Protein AF-A0A0P4W7V6-F1 (afdb_monomer_lite)

Organism: Scylla olivacea (NCBI:txid85551)

pLDDT: mean 71.28, std 16.34, range [30.09, 95.12]

Secondary structure (DSSP, 8-state):
-PEEEEEEEEEEEEE--SSSS---EEEEEEEEEEEETTTTEEEEEE-SSTT-SSPEEEEE--EEEEEEE---SSSPPPEEEEEEEESSSEEPPBSSGGG---PPPP---------------TT-TT-EE-HHHHSEEEEEEEEEEEETTEEEEEEEEEEEEEEEEHHHHHHS-B-STTSSPB-TT-PPPP---TT---TTTSHHHHHHHHHHHHSHHHHHHHHHHHHHHHHHHHHHHS--THHHHHHHT--

Sequence (251 aa):
MRKTTAVVIIYTFPSLRCMDGEANFNWRFVFPLEMLEAEQVMLVEYKEHPWSLNSTQQRRPPQLTLQLWDNDLILRDDYLSEMTIDLCHLPKPAKSLRGVSPAQVPQMMGNGTSNSVAITFLDDHSASVNLFEAKRVYGYFPFTRVEEGVVEIAGKIEMELEVVTEEDSKARPAGLGRDEPNMNPKLPEPNRPATSFLWLSSPWKSFRHIIWKNYKWYCITLVILVILFLFLFLFLYSFPGATVEYILGTY

Radius of gyration: 30.12 Å; chains: 1; bounding box: 76×49×97 Å

Structure (mmCIF, N/CA/C/O backbone):
data_AF-A0A0P4W7V6-F1
#
_entry.id   AF-A0A0P4W7V6-F1
#
loop_
_atom_site.group_PDB
_atom_site.id
_atom_site.type_symbol
_atom_site.label_atom_id
_atom_site.label_alt_id
_atom_site.label_comp_id
_atom_site.label_asym_id
_atom_site.label_entity_id
_atom_site.label_seq_id
_atom_site.pdbx_PDB_ins_code
_atom_site.Cartn_x
_atom_site.Cartn_y
_atom_site.Cartn_z
_atom_site.occupancy
_atom_site.B_iso_or_equiv
_atom_site.auth_seq_id
_atom_site.auth_comp_id
_atom_site.auth_asym_id
_atom_site.auth_atom_id
_atom_site.pdbx_PDB_model_num
ATOM 1 N N . MET A 1 1 ? -17.753 -3.294 25.394 1.00 49.53 1 MET A N 1
ATOM 2 C CA . MET A 1 1 ? -17.911 -4.348 24.368 1.00 49.53 1 MET A CA 1
ATOM 3 C C . MET A 1 1 ? -16.777 -4.181 23.374 1.00 49.53 1 MET A C 1
ATOM 5 O O . MET A 1 1 ? -16.572 -3.056 22.939 1.00 49.53 1 MET A O 1
ATOM 9 N N . ARG A 1 2 ? -16.005 -5.234 23.085 1.00 58.47 2 ARG A N 1
ATOM 10 C CA . ARG A 1 2 ? -15.024 -5.207 21.989 1.00 58.47 2 ARG A CA 1
ATOM 11 C C . ARG A 1 2 ? -15.815 -5.310 20.688 1.00 58.47 2 ARG A C 1
ATOM 13 O O . ARG A 1 2 ? -16.645 -6.209 20.579 1.00 58.47 2 ARG A O 1
ATOM 20 N N . LYS A 1 3 ? -15.634 -4.369 19.767 1.00 64.75 3 LYS A N 1
ATOM 21 C CA . LYS A 1 3 ? -16.186 -4.477 18.417 1.00 64.75 3 LYS A CA 1
ATOM 22 C C . LYS A 1 3 ? -15.044 -4.865 17.494 1.00 64.75 3 LYS A C 1
ATOM 24 O O . LYS A 1 3 ? -14.038 -4.162 17.431 1.00 64.75 3 LYS A O 1
ATOM 29 N N . THR A 1 4 ? -15.208 -5.991 16.819 1.00 66.94 4 THR A N 1
ATOM 30 C CA . THR A 1 4 ? -14.335 -6.382 15.720 1.00 66.94 4 THR A CA 1
ATOM 31 C C . THR A 1 4 ? -14.756 -5.575 14.503 1.00 66.94 4 THR A C 1
ATOM 33 O O . THR A 1 4 ? -15.892 -5.677 14.033 1.00 66.94 4 THR A O 1
ATOM 36 N N . THR A 1 5 ? -13.846 -4.748 14.012 1.00 75.31 5 THR A N 1
ATOM 37 C CA . THR A 1 5 ? -14.069 -3.873 12.866 1.00 75.31 5 THR A CA 1
ATOM 38 C C . THR A 1 5 ? -13.101 -4.304 11.776 1.00 75.31 5 THR A C 1
ATOM 40 O O . THR A 1 5 ? -11.945 -4.590 12.057 1.00 75.31 5 THR A O 1
ATOM 43 N N . ALA A 1 6 ? -13.531 -4.397 10.526 1.00 77.69 6 ALA A N 1
ATOM 44 C CA . ALA A 1 6 ? -12.604 -4.648 9.431 1.00 77.69 6 ALA A CA 1
ATOM 45 C C . ALA A 1 6 ? -12.344 -3.349 8.667 1.00 77.69 6 ALA A C 1
ATOM 47 O O . ALA A 1 6 ? -13.246 -2.534 8.478 1.00 77.69 6 ALA A O 1
ATOM 48 N N . VAL A 1 7 ? -11.108 -3.161 8.219 1.00 77.00 7 VAL A N 1
ATOM 49 C CA . VAL A 1 7 ? -10.750 -2.075 7.307 1.00 77.00 7 VAL A CA 1
ATOM 50 C C . VAL A 1 7 ? -10.595 -2.675 5.920 1.00 77.00 7 VAL A C 1
ATOM 52 O O . VAL A 1 7 ? -9.743 -3.533 5.685 1.00 77.00 7 VAL A O 1
ATOM 55 N N . VAL A 1 8 ? -11.459 -2.251 5.008 1.00 72.88 8 VAL A N 1
ATOM 56 C CA . VAL A 1 8 ? -11.394 -2.585 3.591 1.00 72.88 8 VAL A CA 1
ATOM 57 C C . VAL A 1 8 ? -10.548 -1.523 2.911 1.00 72.88 8 VAL A C 1
ATOM 59 O O . VAL A 1 8 ? -10.830 -0.332 3.013 1.00 72.88 8 VAL A O 1
ATOM 62 N N . ILE A 1 9 ? -9.518 -1.963 2.203 1.00 75.56 9 ILE A N 1
ATOM 63 C CA . ILE A 1 9 ? -8.656 -1.091 1.416 1.00 75.56 9 ILE A CA 1
ATOM 64 C C . ILE A 1 9 ? -8.819 -1.501 -0.033 1.00 75.56 9 ILE A C 1
ATOM 66 O O . ILE A 1 9 ? -8.434 -2.607 -0.413 1.00 75.56 9 ILE A O 1
ATOM 70 N N . ILE A 1 10 ? -9.400 -0.620 -0.836 1.00 70.31 10 ILE A N 1
ATOM 71 C CA . ILE A 1 10 ? -9.427 -0.760 -2.288 1.00 70.31 10 ILE A CA 1
ATOM 72 C C . ILE A 1 10 ? -8.431 0.243 -2.824 1.00 70.31 10 ILE A C 1
ATOM 74 O O . ILE A 1 10 ? -8.531 1.424 -2.520 1.00 70.31 10 ILE A O 1
ATOM 78 N N . TYR A 1 11 ? -7.475 -0.193 -3.627 1.00 72.19 11 TYR A N 1
ATOM 79 C CA . TYR A 1 11 ? -6.593 0.752 -4.286 1.00 72.19 11 TYR A CA 1
ATOM 80 C C . TYR A 1 11 ? -6.403 0.423 -5.748 1.00 72.19 11 TYR A C 1
ATOM 82 O O . TYR A 1 11 ? -6.364 -0.738 -6.163 1.00 72.19 11 TYR A O 1
ATOM 90 N N . THR A 1 12 ? -6.303 1.508 -6.502 1.00 63.44 12 THR A N 1
ATOM 91 C CA . THR A 1 12 ? -5.924 1.534 -7.896 1.00 63.44 12 THR A CA 1
ATOM 92 C C . THR A 1 12 ? -4.561 2.206 -7.971 1.00 63.44 12 THR A C 1
ATOM 94 O O . THR A 1 12 ? -4.363 3.298 -7.446 1.00 63.44 12 THR A O 1
ATOM 97 N N . PHE A 1 13 ? -3.581 1.565 -8.590 1.00 63.62 13 PHE A N 1
ATOM 98 C CA . PHE A 1 13 ? -2.375 2.284 -8.997 1.00 63.62 13 PHE A CA 1
ATOM 99 C C . PHE A 1 13 ? -2.675 2.933 -10.351 1.00 63.62 13 PHE A C 1
ATOM 101 O O . PHE A 1 13 ? -3.169 2.219 -11.213 1.00 63.62 13 PHE A O 1
ATOM 108 N N . PRO A 1 14 ? -2.470 4.249 -10.541 1.00 50.28 14 PRO A N 1
ATOM 109 C CA . PRO A 1 14 ? -2.472 4.841 -11.881 1.00 50.28 14 PRO A CA 1
ATOM 110 C C . PRO A 1 14 ? -1.076 5.295 -12.333 1.00 50.28 14 PRO A C 1
ATOM 112 O O . PRO A 1 14 ? -0.883 5.634 -13.494 1.00 50.28 14 PRO A O 1
ATOM 115 N N . SER A 1 15 ? -0.076 5.323 -11.446 1.00 49.44 15 SER A N 1
ATOM 116 C CA . SER A 1 15 ? 1.220 5.945 -11.738 1.00 49.44 15 SER A CA 1
ATOM 117 C C . SER A 1 15 ? 2.363 5.223 -11.027 1.00 49.44 15 SER A C 1
ATOM 119 O O . SER A 1 15 ? 2.839 5.652 -9.976 1.00 49.44 15 SER A O 1
ATOM 121 N N . LEU A 1 16 ? 2.813 4.111 -11.615 1.00 45.62 16 LEU A N 1
ATOM 122 C CA . LEU A 1 16 ? 4.155 3.597 -11.368 1.00 45.62 16 LEU A CA 1
ATOM 123 C C . LEU A 1 16 ? 4.865 3.367 -12.701 1.00 45.62 16 LEU A C 1
ATOM 125 O O . LEU A 1 16 ? 4.258 2.969 -13.695 1.00 45.62 16 LEU A O 1
ATOM 129 N N . ARG A 1 17 ? 6.156 3.683 -12.731 1.00 44.12 17 ARG A N 1
ATOM 130 C CA . ARG A 1 17 ? 6.961 3.908 -13.932 1.00 44.12 17 ARG A CA 1
ATOM 131 C C . ARG A 1 17 ? 7.303 2.609 -14.680 1.00 44.12 17 ARG A C 1
ATOM 133 O O . ARG A 1 17 ? 8.454 2.211 -14.740 1.00 44.12 17 ARG A O 1
ATOM 140 N N . CYS A 1 18 ? 6.326 1.985 -15.332 1.00 44.03 18 CYS A N 1
ATOM 141 C CA . CYS A 1 18 ? 6.546 0.918 -16.315 1.00 44.03 18 CYS A CA 1
ATOM 142 C C . CYS A 1 18 ? 6.702 1.526 -17.714 1.00 44.03 18 CYS A C 1
ATOM 144 O O . CYS A 1 18 ? 5.705 1.649 -18.406 1.00 44.03 18 CYS A O 1
ATOM 146 N N . MET A 1 19 ? 7.918 1.934 -18.106 1.00 39.47 19 MET A N 1
ATOM 147 C CA . MET A 1 19 ? 8.340 2.507 -19.413 1.00 39.47 19 MET A CA 1
ATOM 148 C C . MET A 1 19 ? 7.542 3.699 -20.012 1.00 39.47 19 MET A C 1
ATOM 150 O O . MET A 1 19 ? 8.175 4.610 -20.536 1.00 39.47 19 MET A O 1
ATOM 154 N N . ASP A 1 20 ? 6.215 3.737 -19.893 1.00 39.25 20 ASP A N 1
ATOM 155 C CA . ASP A 1 20 ? 5.270 4.784 -20.301 1.00 39.25 20 ASP A CA 1
ATOM 156 C C . ASP A 1 20 ? 4.645 5.534 -19.097 1.00 39.25 20 ASP A C 1
ATOM 158 O O . ASP A 1 20 ? 3.866 6.462 -19.282 1.00 39.25 20 ASP A O 1
ATOM 162 N N . GLY A 1 21 ? 5.011 5.187 -17.853 1.00 50.31 21 GLY A N 1
ATOM 163 C CA . GLY A 1 21 ? 4.671 5.977 -16.654 1.00 50.31 21 GLY A CA 1
ATOM 164 C C . GLY A 1 21 ? 3.334 5.656 -15.972 1.00 50.31 21 GLY A C 1
ATOM 165 O O . GLY A 1 21 ? 3.048 6.234 -14.922 1.00 50.31 21 GLY A O 1
ATOM 166 N N . GLU A 1 22 ? 2.551 4.724 -16.517 1.00 54.12 22 GLU A N 1
ATOM 167 C CA . GLU A 1 22 ? 1.240 4.337 -15.990 1.00 54.12 22 GLU A CA 1
ATOM 168 C C . GLU A 1 22 ? 1.184 2.825 -15.753 1.00 54.12 22 GLU A C 1
ATOM 170 O O . GLU A 1 22 ? 1.399 2.014 -16.656 1.00 54.12 22 GLU A O 1
ATOM 175 N N . ALA A 1 23 ? 0.886 2.442 -14.516 1.00 56.88 23 ALA A N 1
ATOM 176 C CA . ALA A 1 23 ? 0.673 1.060 -14.124 1.00 56.88 23 ALA A CA 1
ATOM 177 C C . ALA A 1 23 ? -0.717 0.994 -13.513 1.00 56.88 23 ALA A C 1
ATOM 179 O O . ALA A 1 23 ? -0.928 1.641 -12.498 1.00 56.88 23 ALA A O 1
ATOM 180 N N . ASN A 1 24 ? -1.632 0.254 -14.142 1.00 66.62 24 ASN A N 1
ATOM 181 C CA . ASN A 1 24 ? -3.013 0.109 -13.693 1.00 66.62 24 ASN A CA 1
ATOM 182 C C . ASN A 1 24 ? -3.166 -1.223 -12.971 1.00 66.62 24 ASN A C 1
ATOM 184 O O . ASN A 1 24 ? -3.075 -2.258 -13.621 1.00 66.62 24 ASN A O 1
ATOM 188 N N . PHE A 1 25 ? -3.406 -1.221 -11.662 1.00 69.19 25 PHE A N 1
ATOM 189 C CA . PHE A 1 25 ? -3.716 -2.429 -10.888 1.00 69.19 25 PHE A CA 1
ATOM 190 C C . PHE A 1 25 ? -4.843 -2.140 -9.917 1.00 69.19 25 PHE A C 1
ATOM 192 O O . PHE A 1 25 ? -4.773 -1.129 -9.236 1.00 69.19 25 PHE A O 1
ATOM 199 N N . ASN A 1 26 ? -5.827 -3.036 -9.837 1.00 75.00 26 ASN A N 1
ATOM 200 C CA . ASN A 1 26 ? -6.935 -2.943 -8.892 1.00 75.00 26 ASN A CA 1
ATOM 201 C C . ASN A 1 26 ? -6.809 -4.078 -7.882 1.00 75.00 26 ASN A C 1
ATOM 203 O O . ASN A 1 26 ? -6.870 -5.248 -8.275 1.00 75.00 26 ASN A O 1
ATOM 207 N N . TRP A 1 27 ? -6.686 -3.743 -6.602 1.00 78.81 27 TRP A N 1
ATOM 208 C CA . TRP A 1 27 ? -6.719 -4.723 -5.521 1.00 78.81 27 TRP A CA 1
ATOM 209 C C . TRP A 1 27 ? -7.663 -4.299 -4.406 1.00 78.81 27 TRP A C 1
ATOM 211 O O . TRP A 1 27 ? -7.923 -3.113 -4.195 1.00 78.81 27 TRP A O 1
ATOM 221 N N . ARG A 1 28 ? -8.177 -5.301 -3.692 1.00 83.44 28 ARG A N 1
ATOM 222 C CA . ARG A 1 28 ? -9.023 -5.132 -2.517 1.00 83.44 28 ARG A CA 1
ATOM 223 C C . ARG A 1 28 ? -8.511 -6.031 -1.409 1.00 83.44 28 ARG A C 1
ATOM 225 O O . ARG A 1 28 ? -8.403 -7.236 -1.597 1.00 83.44 28 ARG A O 1
ATOM 232 N N . PHE A 1 29 ? -8.250 -5.439 -0.257 1.00 84.75 29 PHE A N 1
ATOM 233 C CA . PHE A 1 29 ? -7.809 -6.137 0.940 1.00 84.75 29 PHE A CA 1
ATOM 234 C C . PHE A 1 29 ? -8.791 -5.883 2.072 1.00 84.75 29 PHE A C 1
ATOM 236 O O . PHE A 1 29 ? -9.420 -4.826 2.136 1.00 84.75 29 PHE A O 1
ATOM 243 N N . VAL A 1 30 ? -8.925 -6.863 2.959 1.00 86.12 30 VAL A N 1
ATOM 244 C CA . VAL A 1 30 ? -9.749 -6.768 4.163 1.00 86.12 30 VAL A CA 1
ATOM 245 C C . VAL A 1 30 ? -8.863 -7.117 5.345 1.00 86.12 30 VAL A C 1
ATOM 247 O O . VAL A 1 30 ? -8.386 -8.245 5.449 1.00 86.12 30 VAL A O 1
ATOM 250 N N . PHE A 1 31 ? -8.646 -6.147 6.226 1.00 87.38 31 PHE A N 1
ATOM 251 C CA . PHE A 1 31 ? -7.831 -6.317 7.420 1.00 87.38 31 PHE A CA 1
ATOM 252 C C . PHE A 1 31 ? -8.738 -6.394 8.650 1.00 87.38 31 PHE A C 1
ATOM 254 O O . PHE A 1 31 ? -9.467 -5.433 8.910 1.00 87.38 31 PHE A O 1
ATOM 261 N N . PRO A 1 32 ? -8.733 -7.507 9.403 1.00 87.31 32 PRO A N 1
ATOM 262 C CA . PRO A 1 32 ? -9.435 -7.573 10.678 1.00 87.31 32 PRO A CA 1
ATOM 263 C C . PRO A 1 32 ? -8.713 -6.697 11.709 1.00 87.31 32 PRO A C 1
ATOM 265 O O . PRO A 1 32 ? -7.498 -6.800 11.871 1.00 87.31 32 PRO A O 1
ATOM 268 N N . LEU A 1 33 ? -9.457 -5.834 12.400 1.00 86.69 33 LEU A N 1
ATOM 269 C CA . LEU A 1 33 ? -8.929 -4.862 13.352 1.00 86.69 33 LEU A CA 1
ATOM 270 C C . LEU A 1 33 ? -9.791 -4.844 14.626 1.00 86.69 33 LEU A C 1
ATOM 272 O O . LEU A 1 33 ? -10.968 -4.480 14.617 1.00 86.69 33 LEU A O 1
ATOM 276 N N . GLU A 1 34 ? -9.206 -5.216 15.760 1.00 88.00 34 GLU A N 1
ATOM 277 C CA . GLU A 1 34 ? -9.882 -5.085 17.051 1.00 88.00 34 GLU A CA 1
ATOM 278 C C . GLU A 1 34 ? -9.589 -3.714 17.650 1.00 88.00 34 GLU A C 1
ATOM 280 O O . GLU A 1 34 ? -8.460 -3.437 18.054 1.00 88.00 34 GLU A O 1
ATOM 285 N N . MET A 1 35 ? -10.602 -2.848 17.727 1.00 83.19 35 MET A N 1
ATOM 286 C CA . MET A 1 35 ? -10.432 -1.487 18.234 1.00 83.19 35 MET A CA 1
ATOM 287 C C . MET A 1 35 ? -11.219 -1.243 19.518 1.00 83.19 35 MET A C 1
ATOM 289 O O . MET A 1 35 ? -12.388 -1.611 19.654 1.00 83.19 35 MET A O 1
ATOM 293 N N . LEU A 1 36 ? -10.587 -0.538 20.452 1.00 86.25 36 LEU A N 1
ATOM 294 C CA . LEU A 1 36 ? -11.253 0.082 21.587 1.00 86.25 36 LEU A CA 1
ATOM 295 C C . LEU A 1 36 ? -11.668 1.506 21.201 1.00 86.25 36 LEU A C 1
ATOM 297 O O . LEU A 1 36 ? -10.867 2.429 21.299 1.00 86.25 36 LEU A O 1
ATOM 301 N N . GLU A 1 37 ? -12.927 1.689 20.785 1.00 79.69 37 GLU A N 1
ATOM 302 C CA . GLU A 1 37 ? -13.465 2.986 20.324 1.00 79.69 37 GLU A CA 1
ATOM 303 C C . GLU A 1 37 ? -13.225 4.134 21.321 1.00 79.69 37 GLU A C 1
ATOM 305 O O . GLU A 1 37 ? -12.881 5.237 20.909 1.00 79.69 37 GLU A O 1
ATOM 310 N N . ALA A 1 38 ? -13.346 3.870 22.627 1.00 82.25 38 ALA A N 1
ATOM 311 C CA . ALA A 1 38 ? -13.170 4.885 23.669 1.00 82.25 38 ALA A CA 1
ATOM 312 C C . ALA A 1 38 ? -11.714 5.348 23.850 1.00 82.25 38 ALA A C 1
ATOM 314 O O . ALA A 1 38 ? -11.486 6.481 24.259 1.00 82.25 38 ALA A O 1
ATOM 315 N N . GLU A 1 39 ? -10.740 4.475 23.574 1.00 83.12 39 GLU A N 1
ATOM 316 C CA . GLU A 1 39 ? -9.311 4.790 23.706 1.00 83.12 39 GLU A CA 1
ATOM 317 C C . GLU A 1 39 ? -8.657 5.116 22.353 1.00 83.12 39 GLU A C 1
ATOM 319 O O . GLU A 1 39 ? -7.527 5.586 22.339 1.00 83.12 39 GLU A O 1
ATOM 324 N N . GLN A 1 40 ? -9.343 4.865 21.229 1.00 83.38 40 GLN A N 1
ATOM 325 C CA . GLN A 1 40 ? -8.806 4.982 19.863 1.00 83.38 40 GLN A CA 1
ATOM 326 C C . GLN A 1 40 ? -7.533 4.146 19.633 1.00 83.38 40 GLN A C 1
ATOM 328 O O . GLN A 1 40 ? -6.616 4.532 18.911 1.00 83.38 40 GLN A O 1
ATOM 333 N N . VAL A 1 41 ? -7.491 2.965 20.252 1.00 86.56 41 VAL A N 1
ATOM 334 C CA . VAL A 1 41 ? -6.342 2.052 20.246 1.00 86.56 41 VAL A CA 1
ATOM 335 C C . VAL A 1 41 ? -6.751 0.704 19.663 1.00 86.56 41 VAL A C 1
ATOM 337 O O . VAL A 1 41 ? -7.819 0.172 19.980 1.00 86.56 41 VAL A O 1
ATOM 340 N N . MET A 1 42 ? -5.874 0.134 18.836 1.00 88.38 42 MET A N 1
ATOM 341 C CA . MET A 1 42 ? -5.984 -1.234 18.343 1.00 88.38 42 MET A CA 1
ATOM 342 C C . MET A 1 42 ? -5.386 -2.214 19.357 1.00 88.38 42 MET A C 1
ATOM 344 O O . MET A 1 42 ? -4.299 -1.999 19.902 1.00 88.38 42 MET A O 1
ATOM 348 N N . LEU A 1 43 ? -6.091 -3.317 19.582 1.00 88.00 43 LEU A N 1
ATOM 349 C CA . LEU A 1 43 ? -5.586 -4.477 20.296 1.00 88.00 43 LEU A CA 1
ATOM 350 C C . LEU A 1 43 ? -5.020 -5.468 19.286 1.00 88.00 43 LEU A C 1
ATOM 352 O O . LEU A 1 43 ? -5.712 -5.920 18.379 1.00 88.00 43 LEU A O 1
ATOM 356 N N . VAL A 1 44 ? -3.750 -5.803 19.462 1.00 86.06 44 VAL A N 1
ATOM 357 C CA . VAL A 1 44 ? -3.091 -6.863 18.708 1.00 86.06 44 VAL A CA 1
ATOM 358 C C . VAL A 1 44 ? -2.863 -8.017 19.663 1.00 86.06 44 VAL A C 1
ATOM 360 O O . VAL A 1 44 ? -2.115 -7.891 20.637 1.00 86.06 44 VAL A O 1
ATOM 363 N N . GLU A 1 45 ? -3.523 -9.136 19.397 1.00 84.12 45 GLU A N 1
ATOM 364 C CA . GLU A 1 45 ? -3.245 -10.380 20.097 1.00 84.12 45 GLU A CA 1
ATOM 365 C C . GLU A 1 45 ? -2.115 -11.119 19.387 1.00 84.12 45 GLU A C 1
ATOM 367 O O . GLU A 1 45 ? -2.178 -11.374 18.184 1.00 84.12 45 GLU A O 1
ATOM 372 N N . TYR A 1 46 ? -1.075 -11.485 20.129 1.00 84.12 46 TYR A N 1
ATOM 373 C CA . TYR A 1 46 ? -0.010 -12.332 19.611 1.00 84.12 46 TYR A CA 1
ATOM 374 C C . TYR A 1 46 ? 0.402 -13.375 20.644 1.00 84.12 46 TYR A C 1
ATOM 376 O O . TYR A 1 46 ? 0.206 -13.227 21.852 1.00 84.12 46 TYR A O 1
ATOM 384 N N . LYS A 1 47 ? 0.978 -14.466 20.148 1.00 86.56 47 LYS A N 1
ATOM 385 C CA . LYS A 1 47 ? 1.617 -15.492 20.968 1.00 86.56 47 LYS A CA 1
ATOM 386 C C . LYS A 1 47 ? 3.122 -15.293 20.889 1.00 86.56 47 LYS A C 1
ATOM 388 O O . LYS A 1 47 ? 3.657 -15.212 19.788 1.00 86.56 47 LYS A O 1
ATOM 393 N N . GLU A 1 48 ? 3.800 -15.216 22.031 1.00 81.69 48 GLU A N 1
ATOM 394 C CA . GLU A 1 48 ? 5.265 -15.060 22.066 1.00 81.69 48 GLU A CA 1
ATOM 395 C C . GLU A 1 48 ? 5.975 -16.240 21.400 1.00 81.69 48 GLU A C 1
ATOM 397 O O . GLU A 1 48 ? 6.965 -16.077 20.689 1.00 81.69 48 GLU A O 1
ATOM 402 N N . HIS A 1 49 ? 5.418 -17.433 21.584 1.00 85.75 49 HIS A N 1
ATOM 403 C CA . HIS A 1 49 ? 5.887 -18.648 20.947 1.00 85.75 49 HIS A CA 1
ATOM 404 C C . HIS A 1 49 ? 4.701 -19.418 20.369 1.00 85.75 49 HIS A C 1
ATOM 406 O O . HIS A 1 49 ? 3.622 -19.401 20.963 1.00 85.75 49 HIS A O 1
ATOM 412 N N . PRO A 1 50 ? 4.884 -20.170 19.269 1.00 80.44 50 PRO A N 1
ATOM 413 C CA . PRO A 1 50 ? 3.815 -20.984 18.686 1.00 80.44 50 PRO A CA 1
ATOM 414 C C . PRO A 1 50 ? 3.143 -21.949 19.681 1.00 80.44 50 PRO A C 1
ATOM 416 O O . PRO A 1 50 ? 1.973 -22.288 19.517 1.00 80.44 50 PRO A O 1
ATOM 419 N N . TRP A 1 51 ? 3.861 -22.354 20.735 1.00 84.38 51 TRP A N 1
ATOM 420 C CA . TRP A 1 51 ? 3.389 -23.265 21.786 1.00 84.38 51 TRP A CA 1
ATOM 421 C C . TRP A 1 51 ? 2.905 -22.573 23.065 1.00 84.38 51 TRP A C 1
ATOM 423 O O . TRP A 1 51 ? 2.584 -23.259 24.036 1.00 84.38 51 TRP A O 1
ATOM 433 N N . SER A 1 52 ? 2.843 -21.238 23.112 1.00 78.19 52 SER A N 1
ATOM 434 C CA . SER A 1 52 ? 2.290 -20.563 24.284 1.00 78.19 52 SER A CA 1
ATOM 435 C C . SER A 1 52 ? 0.777 -20.809 24.360 1.00 78.19 52 SER A C 1
ATOM 437 O O . SER A 1 52 ? 0.020 -20.599 23.403 1.00 78.19 52 SER A O 1
ATOM 439 N N . LEU A 1 53 ? 0.331 -21.294 25.521 1.00 78.06 53 LEU A N 1
ATOM 440 C CA . LEU A 1 53 ? -1.092 -21.477 25.816 1.00 78.06 53 LEU A CA 1
ATOM 441 C C . LEU A 1 53 ? -1.801 -20.126 25.955 1.00 78.06 53 LEU A C 1
ATOM 443 O O . LEU A 1 53 ? -2.938 -19.985 25.513 1.00 78.06 53 LEU A O 1
ATOM 447 N N . ASN A 1 54 ? -1.104 -19.127 26.500 1.00 82.12 54 ASN A N 1
ATOM 448 C CA . ASN A 1 54 ? -1.637 -17.784 26.691 1.00 82.12 54 ASN A CA 1
ATOM 449 C C . ASN A 1 54 ? -1.323 -16.898 25.477 1.00 82.12 54 ASN A C 1
ATOM 451 O O . ASN A 1 54 ? -0.204 -16.934 24.949 1.00 82.12 54 ASN A O 1
ATOM 455 N N . SER A 1 55 ? -2.310 -16.106 25.052 1.00 80.94 55 SER A N 1
ATOM 456 C CA . SER A 1 55 ? -2.127 -14.977 24.141 1.00 80.94 55 SER A CA 1
ATOM 457 C C . SER A 1 55 ? -1.855 -13.708 24.946 1.00 80.94 55 SER A C 1
ATOM 459 O O . SER A 1 55 ? -2.500 -13.441 25.963 1.00 80.94 55 SER A O 1
ATOM 461 N N . THR A 1 56 ? -0.883 -12.926 24.492 1.00 84.38 56 THR A N 1
ATOM 462 C CA . THR A 1 56 ? -0.589 -11.605 25.042 1.00 84.38 56 THR A CA 1
ATOM 463 C C . THR A 1 56 ? -1.321 -10.569 24.200 1.00 84.38 56 THR A C 1
ATOM 465 O O . THR A 1 56 ? -1.353 -10.661 22.973 1.00 84.38 56 THR A O 1
ATOM 468 N N . GLN A 1 57 ? -1.918 -9.576 24.858 1.00 86.06 57 GLN A N 1
ATOM 469 C CA . GLN A 1 57 ? -2.566 -8.454 24.186 1.00 86.06 57 GLN A CA 1
ATOM 470 C C . GLN A 1 57 ? -1.662 -7.228 24.253 1.00 86.06 57 GLN A C 1
ATOM 472 O O . GLN A 1 57 ? -1.261 -6.809 25.341 1.00 86.06 57 GLN A O 1
ATOM 477 N N . GLN A 1 58 ? -1.375 -6.619 23.107 1.00 87.38 58 GLN A N 1
ATOM 478 C CA . GLN A 1 58 ? -0.655 -5.355 23.040 1.00 87.38 58 GLN A CA 1
ATOM 479 C C . GLN A 1 58 ? -1.542 -4.253 22.472 1.00 87.38 58 GLN A C 1
ATOM 481 O O . GLN A 1 58 ? -2.211 -4.419 21.456 1.00 87.38 58 GLN A O 1
ATOM 486 N N . ARG A 1 59 ? -1.506 -3.100 23.140 1.00 89.12 59 ARG A N 1
ATOM 487 C CA . ARG A 1 59 ? -2.135 -1.857 22.696 1.00 89.12 59 ARG A CA 1
ATOM 488 C C . ARG A 1 59 ? -1.215 -1.155 21.699 1.00 89.12 59 ARG A C 1
ATOM 490 O O . ARG A 1 59 ? -0.053 -0.899 22.016 1.00 89.12 59 ARG A O 1
ATOM 497 N N . ARG A 1 60 ? -1.718 -0.859 20.503 1.00 87.25 60 ARG A N 1
ATOM 498 C CA . ARG A 1 60 ? -1.000 -0.148 19.434 1.00 87.25 60 ARG A CA 1
ATOM 499 C C . ARG A 1 60 ? -1.908 0.914 18.806 1.00 87.25 60 ARG A C 1
ATOM 501 O O . ARG A 1 60 ? -3.121 0.716 18.767 1.00 87.25 60 ARG A O 1
ATOM 508 N N . PRO A 1 61 ? -1.356 2.023 18.293 1.00 86.75 61 PRO A N 1
ATOM 509 C CA . PRO A 1 61 ? -2.144 2.934 17.472 1.00 86.75 61 PRO A CA 1
ATOM 510 C C . PRO A 1 61 ? -2.607 2.216 16.188 1.00 86.75 61 PRO A C 1
ATOM 512 O O . PRO A 1 61 ? -1.857 1.390 15.654 1.00 86.75 61 PRO A O 1
ATOM 515 N N . PRO A 1 62 ? -3.823 2.489 15.689 1.00 87.62 62 PRO A N 1
ATOM 516 C CA . PRO A 1 62 ? -4.309 1.917 14.440 1.00 87.62 62 PRO A CA 1
ATOM 517 C C . PRO A 1 62 ? -3.603 2.595 13.257 1.00 87.62 62 PRO A C 1
ATOM 519 O O . PRO A 1 62 ? -4.033 3.637 12.771 1.00 87.62 62 PRO A O 1
ATOM 522 N N . GLN A 1 63 ? -2.494 2.007 12.808 1.00 87.00 63 GLN A N 1
ATOM 523 C CA . GLN A 1 63 ? -1.695 2.509 11.690 1.00 87.00 63 GLN A CA 1
ATOM 524 C C . GLN A 1 63 ? -1.766 1.560 10.494 1.00 87.00 63 GLN A C 1
ATOM 526 O O . GLN A 1 63 ? -1.741 0.340 10.650 1.00 87.00 63 GLN A O 1
ATOM 531 N N . LEU A 1 64 ? -1.833 2.136 9.297 1.00 86.62 64 LEU A N 1
ATOM 532 C CA . LEU A 1 64 ? -1.730 1.436 8.026 1.00 86.62 64 LEU A CA 1
ATOM 533 C C . LEU A 1 64 ? -0.381 1.749 7.388 1.00 86.62 64 LEU A C 1
ATOM 535 O O . LEU A 1 64 ? -0.099 2.903 7.066 1.00 86.62 64 LEU A O 1
ATOM 539 N N . THR A 1 65 ? 0.403 0.709 7.140 1.00 86.75 65 THR A N 1
ATOM 540 C CA . THR A 1 65 ? 1.687 0.811 6.452 1.00 86.75 65 THR A CA 1
ATOM 541 C C . THR A 1 65 ? 1.586 0.165 5.077 1.00 86.75 65 THR A C 1
ATOM 543 O O . THR A 1 65 ? 1.247 -1.011 4.954 1.00 86.75 65 THR A O 1
ATOM 546 N N . LEU A 1 66 ? 1.869 0.943 4.037 1.00 85.12 66 LEU A N 1
ATOM 547 C CA . LEU A 1 66 ? 1.931 0.500 2.652 1.00 85.12 66 LEU A CA 1
ATOM 548 C C . LEU A 1 66 ? 3.375 0.593 2.175 1.00 85.12 66 LEU A C 1
ATOM 550 O O . LEU A 1 66 ? 4.021 1.624 2.344 1.00 85.12 66 LEU A O 1
ATOM 554 N N . GLN A 1 67 ? 3.869 -0.473 1.559 1.00 85.00 67 GLN A N 1
ATOM 555 C CA . GLN A 1 67 ? 5.225 -0.530 1.029 1.00 85.00 67 GLN A CA 1
ATOM 556 C C . GLN A 1 67 ? 5.189 -0.663 -0.483 1.00 85.00 67 GLN A C 1
ATOM 55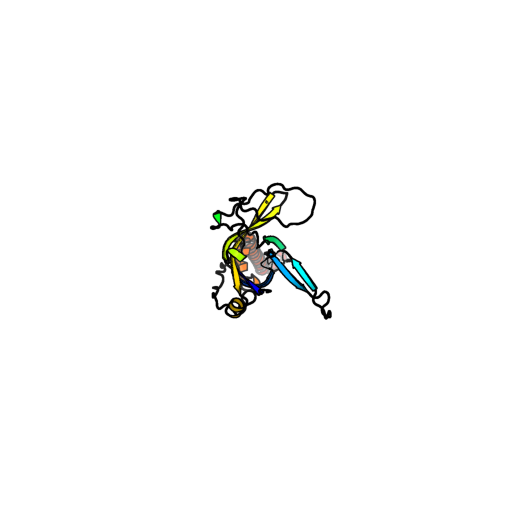8 O O . GLN A 1 67 ? 4.385 -1.411 -1.042 1.00 85.00 67 GLN A O 1
ATOM 563 N N . LEU A 1 68 ? 6.091 0.059 -1.1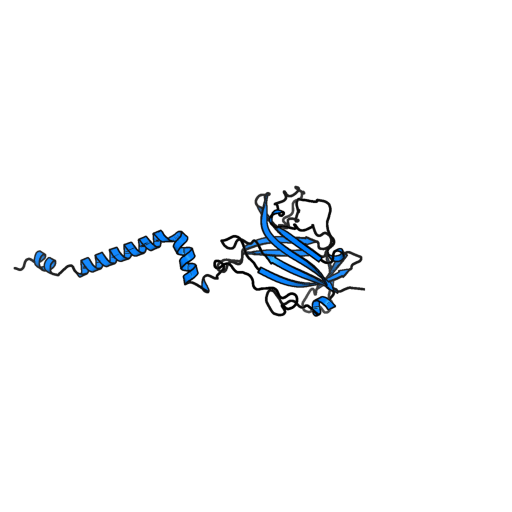29 1.00 80.81 68 LEU A N 1
ATOM 564 C CA . LEU A 1 68 ? 6.276 0.065 -2.561 1.00 80.81 68 LEU A CA 1
ATOM 565 C C . LEU A 1 68 ? 7.618 -0.591 -2.888 1.00 80.81 68 LEU A C 1
ATOM 567 O O . LEU A 1 68 ? 8.676 -0.111 -2.476 1.00 80.81 68 LEU A O 1
ATOM 571 N N . TRP A 1 69 ? 7.541 -1.681 -3.640 1.00 80.00 69 TRP A N 1
ATOM 572 C CA . TRP A 1 69 ? 8.673 -2.496 -4.064 1.00 80.00 69 TRP A CA 1
ATOM 573 C C . TRP A 1 69 ? 8.726 -2.515 -5.588 1.00 80.00 69 TRP A C 1
ATOM 575 O O . TRP A 1 69 ? 7.674 -2.604 -6.231 1.00 80.00 69 TRP A O 1
ATOM 585 N N . ASP A 1 70 ? 9.928 -2.424 -6.150 1.00 72.88 70 ASP A N 1
ATOM 586 C CA . ASP A 1 70 ? 10.146 -2.736 -7.557 1.00 72.88 70 ASP A CA 1
ATOM 587 C C . ASP A 1 70 ? 10.208 -4.255 -7.722 1.00 72.88 70 ASP A C 1
ATOM 589 O O . ASP A 1 70 ? 10.868 -4.945 -6.945 1.00 72.88 70 ASP A O 1
ATOM 593 N N . ASN A 1 71 ? 9.471 -4.777 -8.699 1.00 68.38 71 ASN A N 1
ATOM 594 C CA . ASN A 1 71 ? 9.414 -6.211 -8.966 1.00 68.38 71 ASN A CA 1
ATOM 595 C C . ASN A 1 71 ? 10.297 -6.507 -10.173 1.00 68.38 71 ASN A C 1
ATOM 597 O O . ASN A 1 71 ? 9.828 -6.549 -11.319 1.00 68.38 71 ASN A O 1
ATOM 601 N N . ASP A 1 72 ? 11.582 -6.686 -9.893 1.00 62.31 72 ASP A N 1
ATOM 602 C CA . ASP A 1 72 ? 12.579 -7.020 -10.892 1.00 62.31 72 ASP A CA 1
ATOM 603 C C . ASP A 1 72 ? 12.681 -8.537 -11.047 1.00 62.31 72 ASP A C 1
ATOM 605 O O . ASP A 1 72 ? 13.081 -9.273 -10.156 1.00 62.31 72 ASP A O 1
ATOM 609 N N . LEU A 1 73 ? 12.393 -9.035 -12.247 1.00 53.28 73 LEU A N 1
ATOM 610 C CA . LEU A 1 73 ? 12.408 -10.478 -12.529 1.00 53.28 73 LEU A CA 1
ATOM 611 C C . LEU A 1 73 ? 13.814 -11.110 -12.504 1.00 53.28 73 LEU A C 1
ATOM 613 O O . LEU A 1 73 ? 13.929 -12.332 -12.585 1.00 53.28 73 LEU A O 1
ATOM 617 N N . ILE A 1 74 ? 14.874 -10.295 -12.516 1.00 48.53 74 ILE A N 1
ATOM 618 C CA . ILE A 1 74 ? 16.268 -10.735 -12.725 1.00 48.53 74 ILE A CA 1
ATOM 619 C C . ILE A 1 74 ? 17.181 -10.317 -11.563 1.00 48.53 74 ILE A C 1
ATOM 621 O O . ILE A 1 74 ? 18.136 -11.031 -11.253 1.00 48.53 74 ILE A O 1
ATOM 625 N N . LEU A 1 75 ? 16.912 -9.170 -10.941 1.00 56.84 75 LEU A N 1
ATOM 626 C CA . LEU A 1 75 ? 17.667 -8.651 -9.805 1.00 56.84 75 LEU A CA 1
ATOM 627 C C . LEU A 1 75 ? 16.896 -8.893 -8.504 1.00 56.84 75 LEU A C 1
ATOM 629 O O . LEU A 1 75 ? 15.817 -9.474 -8.502 1.00 56.84 75 LEU A O 1
ATOM 633 N N . ARG A 1 76 ? 17.500 -8.521 -7.375 1.00 59.03 76 ARG A N 1
ATOM 634 C CA . ARG A 1 76 ? 16.813 -8.542 -6.085 1.00 59.03 76 ARG A CA 1
ATOM 635 C C . ARG A 1 76 ? 15.792 -7.406 -6.081 1.00 59.03 76 ARG A C 1
ATOM 637 O O . ARG A 1 76 ? 16.169 -6.305 -6.454 1.00 59.03 76 ARG A O 1
ATOM 644 N N . ASP A 1 77 ? 14.568 -7.683 -5.636 1.00 68.19 77 ASP A N 1
ATOM 645 C CA . ASP A 1 77 ? 13.527 -6.660 -5.490 1.00 68.19 77 ASP A CA 1
ATOM 646 C C . ASP A 1 77 ? 14.064 -5.461 -4.698 1.00 68.19 77 ASP A C 1
ATOM 648 O O . ASP A 1 77 ? 14.485 -5.602 -3.539 1.00 68.19 77 ASP A O 1
ATOM 652 N N . ASP A 1 78 ? 14.054 -4.292 -5.333 1.00 71.88 78 ASP A N 1
ATOM 653 C CA . ASP A 1 78 ? 14.522 -3.053 -4.734 1.00 71.88 78 ASP A CA 1
ATOM 654 C C . ASP A 1 78 ? 13.359 -2.356 -4.019 1.00 71.88 78 ASP A C 1
ATOM 656 O O . ASP A 1 78 ? 12.290 -2.087 -4.572 1.00 71.88 78 ASP A O 1
ATOM 660 N N . TYR A 1 79 ? 13.566 -2.047 -2.742 1.00 79.31 79 TYR A N 1
ATOM 661 C CA . TYR A 1 79 ? 12.621 -1.257 -1.964 1.00 79.31 79 TYR A CA 1
ATOM 662 C C . TYR A 1 79 ? 12.640 0.201 -2.448 1.00 79.31 79 TYR A C 1
ATOM 664 O O . TYR A 1 79 ? 13.680 0.865 -2.396 1.00 79.31 79 TYR A O 1
ATOM 672 N N . LEU A 1 80 ? 11.484 0.713 -2.885 1.00 78.31 80 LEU A N 1
ATOM 673 C CA . LEU A 1 80 ? 11.356 2.079 -3.398 1.00 78.31 80 LEU A CA 1
ATOM 674 C C . LEU A 1 80 ? 10.985 3.061 -2.282 1.00 78.31 80 LEU A C 1
ATOM 676 O O . LEU A 1 80 ? 11.667 4.068 -2.086 1.00 78.31 80 LEU A O 1
ATOM 680 N N . SER A 1 81 ? 9.903 2.780 -1.549 1.00 81.62 81 SER A N 1
ATOM 681 C CA . SER A 1 81 ? 9.419 3.650 -0.467 1.00 81.62 81 SER A CA 1
ATOM 682 C C . SER A 1 81 ? 8.371 2.971 0.415 1.00 81.62 81 SER A C 1
ATOM 684 O O . SER A 1 81 ? 7.736 2.001 0.008 1.00 81.62 81 SER A O 1
ATOM 686 N N . GLU A 1 82 ? 8.091 3.562 1.568 1.00 82.50 82 GLU A N 1
ATOM 687 C CA . GLU A 1 82 ? 7.045 3.148 2.500 1.00 82.50 82 GLU A CA 1
ATOM 688 C C . GLU A 1 82 ? 6.237 4.366 2.917 1.00 82.50 82 GLU A C 1
ATOM 690 O O . GLU A 1 82 ? 6.746 5.481 3.017 1.00 82.50 82 GLU A O 1
ATOM 695 N N . MET A 1 83 ? 4.960 4.135 3.169 1.00 82.56 83 MET A N 1
ATOM 696 C CA . MET A 1 83 ? 4.016 5.139 3.604 1.00 82.56 83 MET A CA 1
ATOM 697 C C . MET A 1 83 ? 3.260 4.592 4.808 1.00 82.56 83 MET A C 1
ATOM 699 O O . MET A 1 83 ? 2.559 3.590 4.693 1.00 82.56 83 MET A O 1
ATOM 703 N N . THR A 1 84 ? 3.389 5.254 5.957 1.00 84.81 84 THR A N 1
ATOM 704 C CA . THR A 1 84 ? 2.648 4.905 7.177 1.00 84.81 84 THR A CA 1
ATOM 705 C C . THR A 1 84 ? 1.645 6.002 7.503 1.00 84.81 84 THR A C 1
ATOM 707 O O . THR A 1 84 ? 2.000 7.178 7.567 1.00 84.81 84 THR A O 1
ATOM 710 N N . ILE A 1 85 ? 0.386 5.613 7.695 1.00 84.81 85 ILE A N 1
ATOM 711 C CA . ILE A 1 85 ? -0.747 6.507 7.932 1.00 84.81 85 ILE A CA 1
ATOM 712 C C . ILE A 1 85 ? -1.421 6.117 9.241 1.00 84.81 85 ILE A C 1
ATOM 714 O O . ILE A 1 85 ? -1.749 4.951 9.448 1.00 84.81 85 ILE A O 1
ATOM 718 N N . ASP A 1 86 ? -1.676 7.096 10.102 1.00 85.88 86 ASP A N 1
ATOM 719 C CA . ASP A 1 86 ? -2.536 6.914 11.269 1.00 85.88 86 ASP A CA 1
ATOM 720 C C . ASP A 1 86 ? -4.012 6.983 10.845 1.00 85.88 86 ASP A C 1
ATOM 722 O O . ASP A 1 86 ? -4.439 7.948 10.209 1.00 85.88 86 ASP A O 1
ATOM 726 N N . LEU A 1 87 ? -4.797 5.955 11.174 1.00 86.81 87 LEU A N 1
ATOM 727 C CA . LEU A 1 87 ? -6.214 5.874 10.812 1.00 86.81 87 LEU A CA 1
ATOM 728 C C . LEU A 1 87 ? -7.093 6.807 11.663 1.00 86.81 87 LEU A C 1
ATOM 730 O O . LEU A 1 87 ? -8.162 7.217 11.208 1.00 86.81 87 LEU A O 1
ATOM 734 N N . CYS A 1 88 ? -6.653 7.171 12.871 1.00 85.88 88 CYS A N 1
ATOM 735 C CA . CYS A 1 88 ? -7.351 8.132 13.731 1.00 85.88 88 CYS A CA 1
ATOM 736 C C . CYS A 1 88 ? -7.067 9.582 13.321 1.00 85.88 88 CYS A C 1
ATOM 738 O O . CYS A 1 88 ? -7.930 10.449 13.461 1.00 85.88 88 CYS A O 1
ATOM 740 N N . HIS A 1 89 ? -5.873 9.836 12.783 1.00 84.38 89 HIS A N 1
ATOM 741 C CA . HIS A 1 89 ? -5.417 11.156 12.347 1.00 84.38 89 HIS A CA 1
ATOM 742 C C . HIS A 1 89 ? -5.051 11.149 10.864 1.00 84.38 89 HIS A C 1
ATOM 744 O O . HIS A 1 89 ? -3.952 11.542 10.468 1.00 84.38 89 HIS A O 1
ATOM 750 N N . LEU A 1 90 ? -5.993 10.708 10.032 1.00 83.31 90 LEU A N 1
ATOM 751 C CA . LEU A 1 90 ? -5.747 10.533 8.613 1.00 83.31 90 LEU A CA 1
ATOM 752 C C . LEU A 1 90 ? -5.665 11.903 7.926 1.00 83.31 90 LEU A C 1
ATOM 754 O O . LEU A 1 90 ? -6.623 12.681 7.990 1.00 83.31 90 LEU A O 1
ATOM 758 N N . PRO A 1 91 ? -4.558 12.239 7.251 1.00 79.44 91 PRO A N 1
ATOM 759 C CA . PRO A 1 91 ? -4.515 13.453 6.457 1.00 79.44 91 PRO A CA 1
ATOM 760 C C . PRO A 1 91 ? -5.487 13.338 5.277 1.00 79.44 91 PRO A C 1
ATOM 762 O O . PRO A 1 91 ? -5.635 12.273 4.675 1.00 79.44 91 PRO A O 1
ATOM 765 N N . LYS A 1 92 ? -6.165 14.437 4.933 1.00 80.00 92 LYS A N 1
ATOM 766 C CA . LYS A 1 92 ? -7.111 14.441 3.812 1.00 80.00 92 LYS A CA 1
ATOM 767 C C . LYS A 1 92 ? -6.377 14.112 2.506 1.00 80.00 92 LYS A C 1
ATOM 769 O O . LYS A 1 92 ? -5.473 14.861 2.132 1.00 80.00 92 LYS A O 1
ATOM 774 N N . PRO A 1 93 ? -6.774 13.050 1.787 1.00 79.81 93 PRO A N 1
ATOM 775 C CA . PRO A 1 93 ? -6.132 12.724 0.527 1.00 79.81 93 PRO A CA 1
ATOM 776 C C . PRO A 1 93 ? -6.466 13.751 -0.552 1.00 79.81 93 PRO A C 1
ATOM 778 O O . PRO A 1 93 ? -7.519 14.400 -0.531 1.00 79.81 93 PRO A O 1
ATOM 781 N N . ALA A 1 94 ? -5.583 13.870 -1.541 1.00 76.75 94 ALA A N 1
ATOM 782 C CA . ALA A 1 94 ? -5.827 14.745 -2.677 1.00 76.75 94 ALA A CA 1
ATOM 783 C C . ALA A 1 94 ? -6.964 14.183 -3.546 1.00 76.75 94 ALA A C 1
ATOM 785 O O . ALA A 1 94 ? -7.059 12.979 -3.767 1.00 76.75 94 ALA A O 1
ATOM 786 N N . LYS A 1 95 ? -7.813 15.057 -4.096 1.00 76.69 95 LYS A N 1
ATOM 787 C CA . LYS A 1 95 ? -8.930 14.656 -4.978 1.00 76.69 95 LYS A CA 1
ATOM 788 C C . LYS A 1 95 ? -8.514 14.408 -6.432 1.00 76.69 95 LYS A C 1
ATOM 790 O O . LYS A 1 95 ? -9.314 13.933 -7.227 1.00 76.69 95 LYS A O 1
ATOM 795 N N . SER A 1 96 ? -7.294 14.790 -6.806 1.00 69.88 96 SER A N 1
ATOM 796 C CA . SER A 1 96 ? -6.781 14.677 -8.172 1.00 69.88 96 SER A CA 1
ATOM 797 C C . SER A 1 96 ? -5.285 14.388 -8.164 1.00 69.88 96 SER A C 1
ATOM 799 O O . SER A 1 96 ? -4.555 14.930 -7.334 1.00 69.88 96 SER A O 1
ATOM 801 N N . LEU A 1 97 ? -4.816 13.624 -9.155 1.00 65.69 97 LEU A N 1
ATOM 802 C CA . LEU A 1 97 ? -3.404 13.285 -9.358 1.00 65.69 97 LEU A CA 1
ATOM 803 C C . LEU A 1 97 ? -2.482 14.520 -9.442 1.00 65.69 97 LEU A C 1
ATOM 805 O O . LEU A 1 97 ? -1.317 14.459 -9.035 1.00 65.69 97 LEU A O 1
ATOM 809 N N . ARG A 1 98 ? -3.001 15.646 -9.959 1.00 62.53 98 ARG A N 1
ATOM 810 C CA . ARG A 1 98 ? -2.277 16.929 -10.076 1.00 62.53 98 ARG A CA 1
ATOM 811 C C . ARG A 1 98 ? -2.179 17.695 -8.757 1.00 62.53 98 ARG A C 1
ATOM 813 O O . ARG A 1 98 ? -1.257 18.483 -8.605 1.00 62.53 98 ARG A O 1
ATOM 820 N N . GLY A 1 99 ? -3.100 17.451 -7.823 1.00 57.66 99 GLY A N 1
ATOM 821 C CA . GLY A 1 99 ? -3.099 18.067 -6.490 1.00 57.66 99 GLY A CA 1
ATOM 822 C C . GLY A 1 99 ? -2.101 17.429 -5.522 1.00 57.66 99 GLY A C 1
ATOM 823 O O . GLY A 1 99 ? -1.975 17.873 -4.391 1.00 57.66 99 GLY A O 1
ATOM 824 N N . VAL A 1 100 ? -1.399 16.377 -5.952 1.00 61.31 100 VAL A N 1
ATOM 825 C CA . VAL A 1 100 ? -0.318 15.758 -5.185 1.00 61.31 100 VAL A CA 1
ATOM 826 C C . VAL A 1 100 ? 1.000 16.417 -5.590 1.00 61.31 100 VAL A C 1
ATOM 828 O O . VAL A 1 100 ? 1.601 16.034 -6.602 1.00 61.31 100 VAL A O 1
ATOM 831 N N . SER A 1 101 ? 1.419 17.415 -4.818 1.00 56.47 101 SER A N 1
ATOM 832 C CA . SER A 1 101 ? 2.709 18.103 -4.925 1.00 56.47 101 SER A CA 1
ATOM 833 C C . SER A 1 101 ? 3.668 17.636 -3.817 1.00 56.47 101 SER A C 1
ATOM 835 O O . SER A 1 101 ? 3.211 17.249 -2.739 1.00 56.47 101 SER A O 1
ATOM 837 N N . PRO A 1 102 ? 4.993 17.634 -4.060 1.00 54.56 102 PRO A N 1
ATOM 838 C CA . PRO A 1 102 ? 5.960 17.326 -3.016 1.00 54.56 102 PRO A CA 1
ATOM 839 C C . PRO A 1 102 ? 5.924 18.458 -1.992 1.00 54.56 102 PRO A C 1
ATOM 841 O O . PRO A 1 102 ? 6.327 19.583 -2.290 1.00 54.56 102 PRO A O 1
ATOM 844 N N . ALA A 1 103 ? 5.410 18.181 -0.798 1.00 49.47 103 ALA A N 1
ATOM 845 C CA . ALA A 1 103 ? 5.570 19.094 0.319 1.00 49.47 103 ALA A CA 1
ATOM 846 C C . ALA A 1 103 ? 7.040 19.168 0.708 1.00 49.47 103 ALA A C 1
ATOM 848 O O . ALA A 1 103 ? 7.681 18.138 0.916 1.00 49.47 103 ALA A O 1
ATOM 849 N N . GLN A 1 104 ? 7.561 20.382 0.869 1.00 39.47 104 GLN A N 1
ATOM 850 C CA . GLN A 1 104 ? 8.792 20.566 1.624 1.00 39.47 104 GLN A CA 1
ATOM 851 C C . GLN A 1 104 ? 8.518 20.111 3.060 1.00 39.47 104 GLN A C 1
ATOM 853 O O . GLN A 1 104 ? 7.595 20.602 3.709 1.00 39.47 104 GLN A O 1
ATOM 858 N N . VAL A 1 105 ? 9.286 19.136 3.541 1.00 42.81 105 VAL A N 1
ATOM 859 C CA . VAL A 1 105 ? 9.208 18.694 4.935 1.00 42.81 105 VAL A CA 1
ATOM 860 C C . VAL A 1 105 ? 9.502 19.894 5.838 1.00 42.81 105 VAL A C 1
ATOM 862 O O . VAL A 1 105 ? 10.548 20.528 5.666 1.00 42.81 105 VAL A O 1
ATOM 865 N N . PRO A 1 106 ? 8.632 20.223 6.812 1.00 37.28 106 PRO A N 1
ATOM 866 C CA . PRO A 1 106 ? 9.030 21.098 7.899 1.00 37.28 106 PRO A CA 1
ATOM 867 C C . PRO A 1 106 ? 10.202 20.410 8.593 1.00 37.28 106 PRO A C 1
ATOM 869 O O . PRO A 1 106 ? 10.045 19.295 9.086 1.00 37.28 106 PRO A O 1
ATOM 872 N N . GLN A 1 107 ? 11.382 21.031 8.578 1.00 36.34 107 GLN A N 1
ATOM 873 C CA . GLN A 1 107 ? 12.570 20.539 9.274 1.00 36.34 107 GLN A CA 1
ATOM 874 C C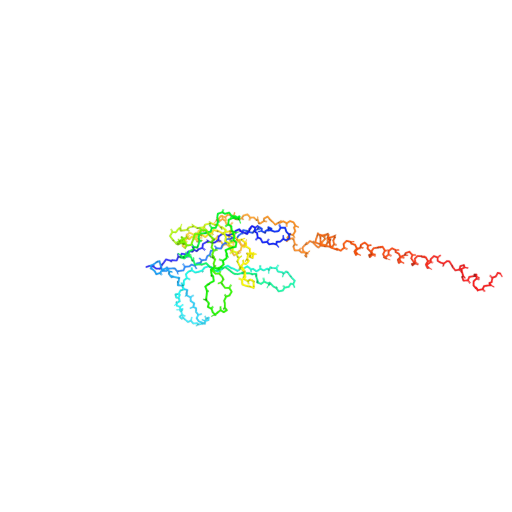 . GLN A 1 107 ? 12.252 20.376 10.769 1.00 36.34 107 GLN A C 1
ATOM 876 O O . GLN A 1 107 ? 12.414 21.303 11.558 1.00 36.34 107 GLN A O 1
ATOM 881 N N . MET A 1 108 ? 11.773 19.202 11.169 1.00 35.25 108 MET A N 1
ATOM 882 C CA . MET A 1 108 ? 11.584 18.832 12.563 1.00 35.25 108 MET A CA 1
ATOM 883 C C . MET A 1 108 ? 12.696 17.865 12.950 1.00 35.25 108 MET A C 1
ATOM 885 O O . MET A 1 108 ? 12.655 16.671 12.686 1.00 35.25 108 MET A O 1
ATOM 889 N N . MET A 1 109 ? 13.739 18.492 13.493 1.00 32.00 109 MET A N 1
ATOM 890 C CA . MET A 1 109 ? 14.690 18.034 14.505 1.00 32.00 109 MET A CA 1
ATOM 891 C C . MET A 1 109 ? 14.637 16.557 14.931 1.00 32.00 109 MET A C 1
ATOM 893 O O . MET A 1 109 ? 13.658 16.106 15.517 1.00 32.00 109 MET A O 1
ATOM 897 N N . GLY A 1 110 ? 15.800 15.901 14.867 1.00 30.09 110 GLY A N 1
ATOM 898 C CA . GLY A 1 110 ? 16.186 14.891 15.856 1.00 30.09 110 GLY A CA 1
ATOM 899 C C . GLY A 1 110 ? 16.877 13.669 15.268 1.00 30.09 110 GLY A C 1
ATOM 900 O O . GLY A 1 110 ? 16.274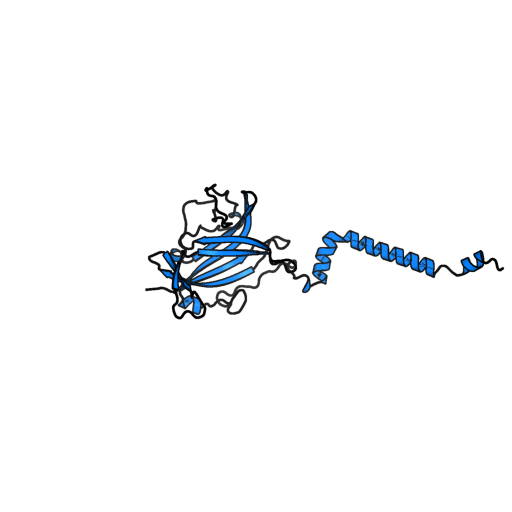 12.906 14.528 1.00 30.09 110 GLY A O 1
ATOM 901 N N . ASN A 1 111 ? 18.144 13.476 15.643 1.00 33.16 111 ASN A N 1
ATOM 902 C CA . ASN A 1 111 ? 18.934 12.264 15.419 1.00 33.16 111 ASN A CA 1
ATOM 903 C C . ASN A 1 111 ? 18.113 10.984 15.638 1.00 33.16 111 ASN A C 1
ATOM 905 O O . ASN A 1 111 ? 17.780 10.643 16.772 1.00 33.16 111 ASN A O 1
ATOM 909 N N . GLY A 1 112 ? 17.859 10.242 14.567 1.00 30.20 112 GLY A N 1
ATOM 910 C CA . GLY A 1 112 ? 17.231 8.933 14.649 1.00 30.20 112 GLY A CA 1
ATOM 911 C C . GLY A 1 112 ? 16.962 8.390 13.259 1.00 30.20 112 GLY A C 1
ATOM 912 O O . GLY A 1 112 ? 16.067 8.849 12.565 1.00 30.20 112 GLY A O 1
ATOM 913 N N . THR A 1 113 ? 17.758 7.415 12.841 1.00 37.19 113 THR A N 1
ATOM 914 C CA . THR A 1 113 ? 17.530 6.581 11.659 1.00 37.19 113 THR A CA 1
ATOM 915 C C . THR A 1 113 ? 16.114 6.012 11.665 1.00 37.19 113 THR A C 1
ATOM 917 O O . THR A 1 113 ? 15.836 5.069 12.403 1.00 37.19 113 THR A O 1
ATOM 920 N N . SER A 1 114 ? 15.215 6.571 10.861 1.00 34.66 114 SER A N 1
ATOM 921 C CA . SER A 1 114 ? 13.934 5.965 10.489 1.00 34.66 114 SER A CA 1
ATOM 922 C C . SER A 1 114 ? 13.469 6.611 9.186 1.00 34.66 114 SER A C 1
ATOM 924 O O . SER A 1 114 ? 13.103 7.780 9.165 1.00 34.66 114 SER A O 1
ATOM 926 N N . ASN A 1 115 ? 13.496 5.850 8.091 1.00 38.91 115 ASN A N 1
ATOM 927 C CA . ASN A 1 115 ? 13.059 6.258 6.747 1.00 38.91 115 ASN A CA 1
ATOM 928 C C . ASN A 1 115 ? 11.530 6.468 6.632 1.00 38.91 115 ASN A C 1
ATOM 930 O O . ASN A 1 115 ? 10.967 6.351 5.548 1.00 38.91 115 ASN A O 1
ATOM 934 N N . SER A 1 116 ? 10.840 6.758 7.735 1.00 35.31 116 SER A N 1
ATOM 935 C CA . SER A 1 116 ? 9.398 6.977 7.783 1.00 35.31 116 SER A CA 1
ATOM 936 C C . SER A 1 116 ? 9.107 8.476 7.708 1.00 35.31 116 SER A C 1
ATOM 938 O O . SER A 1 116 ? 9.035 9.161 8.731 1.00 35.31 116 SER A O 1
ATOM 940 N N . VAL A 1 117 ? 8.966 9.012 6.497 1.00 43.16 117 VAL A N 1
ATOM 941 C CA . VAL A 1 117 ? 8.522 10.398 6.323 1.00 43.16 117 VAL A CA 1
ATOM 942 C C . VAL A 1 117 ? 7.011 10.461 6.474 1.00 43.16 117 VAL A C 1
ATOM 944 O O . VAL A 1 117 ? 6.269 9.852 5.707 1.00 43.16 117 VAL A O 1
ATOM 947 N N . ALA A 1 118 ? 6.568 11.208 7.486 1.00 38.41 118 ALA A N 1
ATOM 948 C CA . ALA A 1 118 ? 5.173 11.569 7.675 1.00 38.41 118 ALA A CA 1
ATOM 949 C C . ALA A 1 118 ? 4.645 12.267 6.415 1.00 38.41 118 ALA A C 1
ATOM 951 O O . ALA A 1 118 ? 5.288 13.163 5.866 1.00 38.41 118 ALA A O 1
ATOM 952 N N . ILE A 1 119 ? 3.472 11.845 5.948 1.00 49.69 119 ILE A N 1
ATOM 953 C CA . ILE A 1 119 ? 2.858 12.419 4.757 1.00 49.69 119 ILE A CA 1
ATOM 954 C C . ILE A 1 119 ? 2.384 13.836 5.074 1.00 49.69 119 ILE A C 1
ATOM 956 O O . ILE A 1 119 ? 1.335 14.032 5.686 1.00 49.69 119 ILE A O 1
ATOM 960 N N . THR A 1 120 ? 3.134 14.837 4.636 1.00 40.75 120 THR A N 1
ATOM 961 C CA . THR A 1 120 ? 2.660 16.219 4.661 1.00 40.75 120 THR A CA 1
ATOM 962 C C . THR A 1 120 ? 1.905 16.467 3.357 1.00 40.75 120 THR A C 1
ATOM 964 O O . THR A 1 120 ? 2.509 16.586 2.296 1.00 40.75 120 THR A O 1
ATOM 967 N N . PHE A 1 121 ? 0.574 16.496 3.402 1.00 45.94 121 PHE A N 1
ATOM 968 C CA . PHE A 1 121 ? -0.228 17.017 2.294 1.00 45.94 121 PHE A CA 1
ATOM 969 C C . PHE A 1 121 ? -0.193 18.550 2.362 1.00 45.94 121 PHE A C 1
ATOM 971 O O . PHE A 1 121 ? -0.411 19.119 3.429 1.00 45.94 121 PHE A O 1
ATOM 978 N N . LEU A 1 122 ? 0.128 19.208 1.244 1.00 43.59 122 LEU A N 1
ATOM 979 C CA . LEU A 1 122 ? 0.521 20.626 1.195 1.00 43.59 122 LEU A CA 1
ATOM 980 C C . LEU A 1 122 ? -0.567 21.654 1.541 1.00 43.59 122 LEU A C 1
ATOM 982 O O . LEU A 1 122 ? -0.217 22.805 1.777 1.00 43.59 122 LEU A O 1
ATOM 986 N N . ASP A 1 123 ? -1.846 21.283 1.596 1.00 40.56 123 ASP A N 1
ATOM 987 C CA . ASP A 1 123 ? -2.907 22.297 1.495 1.00 40.56 123 ASP A CA 1
ATOM 988 C C . ASP A 1 123 ? -3.737 22.555 2.759 1.00 40.56 123 ASP A C 1
ATOM 990 O O . ASP A 1 123 ? -4.557 23.470 2.748 1.00 40.56 123 ASP A O 1
ATOM 994 N N . ASP A 1 124 ? -3.539 21.839 3.869 1.00 42.03 124 ASP A N 1
ATOM 995 C CA . ASP A 1 124 ? -4.200 22.216 5.128 1.00 42.03 124 ASP A CA 1
ATOM 996 C C . ASP A 1 124 ? -3.523 21.558 6.339 1.00 42.03 124 ASP A C 1
ATOM 998 O O . ASP A 1 124 ? -3.764 20.394 6.658 1.00 42.03 124 ASP A O 1
ATOM 1002 N N . HIS A 1 125 ? -2.679 22.305 7.050 1.00 45.88 125 HIS A N 1
ATOM 1003 C CA . HIS A 1 125 ? -1.992 21.836 8.260 1.00 45.88 125 HIS A CA 1
ATOM 1004 C C . HIS A 1 125 ? -2.920 21.617 9.478 1.00 45.88 125 HIS A C 1
ATOM 1006 O O . HIS A 1 125 ? -2.427 21.534 10.600 1.00 45.88 125 HIS A O 1
ATOM 1012 N N . SER A 1 126 ? -4.246 21.525 9.315 1.00 51.69 126 SER A N 1
ATOM 1013 C CA . SER A 1 126 ? -5.161 21.516 10.468 1.00 51.69 126 SER A CA 1
ATOM 1014 C C . SER A 1 126 ? -6.273 20.466 10.471 1.00 51.69 126 SER A C 1
ATOM 1016 O O . SER A 1 126 ? -6.804 20.166 11.539 1.00 51.69 126 SER A O 1
ATOM 1018 N N . ALA A 1 127 ? -6.619 19.854 9.336 1.00 63.72 127 ALA A N 1
ATOM 1019 C CA . ALA A 1 127 ? -7.797 18.991 9.267 1.00 63.72 127 ALA A CA 1
ATOM 1020 C C . ALA A 1 127 ? -7.434 17.522 9.017 1.00 63.72 127 ALA A C 1
ATOM 1022 O O . ALA A 1 127 ? -7.562 17.020 7.899 1.00 63.72 127 ALA A O 1
ATOM 1023 N N . SER A 1 128 ? -7.014 16.829 10.078 1.00 75.81 128 SER A N 1
ATOM 1024 C CA . SER A 1 128 ? -7.027 15.362 10.093 1.00 75.81 128 SER A CA 1
ATOM 1025 C C . SER A 1 128 ? -8.471 14.850 10.148 1.00 75.81 128 SER A C 1
ATOM 1027 O O . SER A 1 128 ? -9.365 15.510 10.681 1.00 75.81 128 SER A O 1
ATOM 1029 N N . VAL A 1 129 ? -8.715 13.697 9.537 1.00 84.75 129 VAL A N 1
ATOM 1030 C CA . VAL A 1 129 ? -10.005 13.013 9.541 1.00 84.75 129 VAL A CA 1
ATOM 1031 C C . VAL A 1 129 ? -9.829 11.707 10.291 1.00 84.75 129 VAL A C 1
ATOM 1033 O O . VAL A 1 129 ? -8.921 10.935 9.999 1.00 84.75 129 VAL A O 1
ATOM 1036 N N . ASN A 1 130 ? -10.723 11.434 11.232 1.00 87.81 130 ASN A N 1
ATOM 1037 C CA . ASN A 1 130 ? -10.783 10.124 11.848 1.00 87.81 130 ASN A CA 1
ATOM 1038 C C . ASN A 1 130 ? -11.528 9.164 10.915 1.00 87.81 130 ASN A C 1
ATOM 1040 O O . ASN A 1 130 ? -12.719 9.349 10.646 1.00 87.81 130 ASN A O 1
ATOM 1044 N N . LEU A 1 131 ? -10.838 8.137 10.414 1.00 88.44 131 LEU A N 1
ATOM 1045 C CA . LEU A 1 131 ? -11.420 7.160 9.496 1.00 88.44 131 LEU A CA 1
ATOM 1046 C C . LEU A 1 131 ? -12.609 6.419 10.131 1.00 88.44 131 LEU A C 1
ATOM 1048 O O . LEU A 1 131 ? -13.573 6.101 9.436 1.00 88.44 131 LEU A O 1
ATOM 1052 N N . PHE A 1 132 ? -12.585 6.189 11.445 1.00 86.88 132 PHE A N 1
ATOM 1053 C CA . PHE A 1 132 ? -13.650 5.483 12.162 1.00 86.88 132 PHE A CA 1
ATOM 1054 C C . PHE A 1 132 ? -14.928 6.319 12.304 1.00 86.88 132 PHE A C 1
ATOM 1056 O O . PHE A 1 132 ? -16.026 5.765 12.337 1.00 86.88 132 PHE A O 1
ATOM 1063 N N . GLU A 1 133 ? -14.803 7.647 12.321 1.00 87.56 133 GLU A N 1
ATOM 1064 C CA . GLU A 1 133 ? -15.946 8.568 12.319 1.00 87.56 133 GLU A CA 1
ATOM 1065 C C . GLU A 1 133 ? -16.458 8.815 10.896 1.00 87.56 133 GLU A C 1
ATOM 1067 O O . GLU A 1 133 ? -17.663 8.771 10.645 1.00 87.56 133 GLU A O 1
ATOM 1072 N N . ALA A 1 134 ? -15.541 9.021 9.946 1.00 88.38 134 ALA A N 1
ATOM 1073 C CA . ALA A 1 134 ? -15.871 9.251 8.543 1.00 88.38 134 ALA A CA 1
ATOM 1074 C C . ALA A 1 134 ? -16.412 7.997 7.836 1.00 88.38 134 ALA A C 1
ATOM 1076 O O . ALA A 1 134 ? -17.120 8.118 6.836 1.00 88.38 134 ALA A O 1
ATOM 1077 N N . LYS A 1 135 ? -16.075 6.799 8.338 1.00 89.31 135 LYS A N 1
ATOM 1078 C CA . LYS A 1 135 ? -16.330 5.455 7.782 1.00 89.31 135 LYS A CA 1
ATOM 1079 C C . LYS A 1 135 ? -15.709 5.173 6.420 1.00 89.31 135 LYS A C 1
ATOM 1081 O O . LYS A 1 135 ? -15.409 4.021 6.134 1.00 89.31 135 LYS A O 1
ATOM 1086 N N . ARG A 1 136 ? -15.542 6.178 5.566 1.00 89.75 136 ARG A N 1
ATOM 1087 C CA . ARG A 1 136 ? -14.999 6.027 4.220 1.00 89.75 136 ARG A CA 1
ATOM 1088 C C . ARG A 1 136 ? -14.179 7.247 3.833 1.00 89.75 136 ARG A C 1
ATOM 1090 O O . ARG A 1 136 ? -14.648 8.376 3.956 1.00 89.75 136 ARG A O 1
ATOM 1097 N N . VAL A 1 137 ? -12.978 7.016 3.319 1.00 89.56 137 VAL A N 1
ATOM 1098 C CA . VAL A 1 137 ? -12.103 8.055 2.775 1.00 89.56 137 VAL A CA 1
ATOM 1099 C C . VAL A 1 137 ? -11.543 7.579 1.444 1.00 89.56 137 VAL A C 1
ATOM 1101 O O . VAL A 1 137 ? -11.090 6.448 1.331 1.00 89.56 137 VAL A O 1
ATOM 1104 N N . TYR A 1 138 ? -11.565 8.447 0.438 1.00 88.25 138 TYR A N 1
ATOM 1105 C CA . TYR A 1 138 ? -11.056 8.157 -0.898 1.00 88.25 138 TYR A CA 1
ATOM 1106 C C . TYR A 1 138 ? -10.184 9.307 -1.395 1.00 88.25 138 TYR A C 1
ATOM 1108 O O . TYR A 1 138 ? -10.546 10.476 -1.228 1.00 88.25 138 TYR A O 1
ATOM 1116 N N . GLY A 1 139 ? -9.071 8.970 -2.045 1.00 85.62 139 GLY A N 1
ATOM 1117 C CA . GLY A 1 139 ? -8.289 9.907 -2.840 1.00 85.62 139 GLY A CA 1
ATOM 1118 C C . GLY A 1 139 ? -6.874 9.416 -3.137 1.00 85.62 139 GLY A C 1
ATOM 1119 O O . GLY A 1 139 ? -6.559 8.2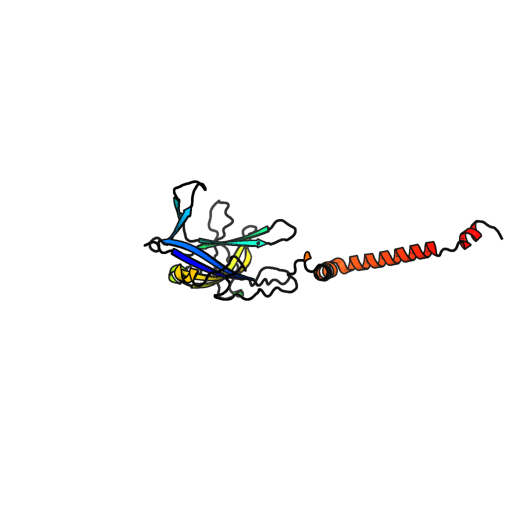32 -3.020 1.00 85.62 139 GLY A O 1
ATOM 1120 N N . TYR A 1 140 ? -6.016 10.350 -3.539 1.00 82.69 140 TYR A N 1
ATOM 1121 C CA . TYR A 1 140 ? -4.631 10.088 -3.911 1.00 82.69 140 TYR A CA 1
ATOM 1122 C C . TYR A 1 140 ? -3.684 10.327 -2.741 1.00 82.69 140 TYR A C 1
ATOM 1124 O O . TYR A 1 140 ? -3.737 11.378 -2.097 1.00 82.69 140 TYR A O 1
ATOM 1132 N N . PHE A 1 141 ? -2.771 9.383 -2.536 1.00 82.38 141 PHE A N 1
ATOM 1133 C CA . PHE A 1 141 ? -1.726 9.446 -1.525 1.00 82.38 141 PHE A CA 1
ATOM 1134 C C . PHE A 1 141 ? -0.343 9.360 -2.191 1.00 82.38 141 PHE A C 1
ATOM 1136 O O . PHE A 1 141 ? -0.135 8.516 -3.071 1.00 82.38 141 PHE A O 1
ATOM 1143 N N . PRO A 1 142 ? 0.602 10.248 -1.834 1.00 80.69 142 PRO A N 1
ATOM 1144 C CA . PRO A 1 142 ? 1.964 10.187 -2.339 1.00 80.69 142 PRO A CA 1
ATOM 1145 C C . PRO A 1 142 ? 2.804 9.183 -1.556 1.00 80.69 142 PRO A C 1
ATOM 1147 O O . PRO A 1 142 ? 2.838 9.205 -0.329 1.00 80.69 142 PRO A O 1
ATOM 1150 N N . PHE A 1 143 ? 3.576 8.393 -2.286 1.00 79.44 143 PHE A N 1
ATOM 1151 C CA . PHE A 1 143 ? 4.771 7.756 -1.765 1.00 79.44 143 PHE A CA 1
ATOM 1152 C C . PHE A 1 143 ? 5.932 8.740 -1.850 1.00 79.44 143 PHE A C 1
ATOM 1154 O O . PHE A 1 143 ? 6.197 9.300 -2.918 1.00 79.44 143 PHE A O 1
ATOM 1161 N N . THR A 1 144 ? 6.620 8.956 -0.736 1.00 75.88 144 THR A N 1
ATOM 1162 C CA . THR A 1 144 ? 7.750 9.879 -0.649 1.00 75.88 144 THR A CA 1
ATOM 1163 C C . THR A 1 144 ? 9.042 9.124 -0.371 1.00 75.88 144 THR A C 1
ATOM 1165 O O . THR A 1 144 ? 9.061 8.106 0.319 1.00 75.88 144 THR A O 1
ATOM 1168 N N . ARG A 1 145 ? 10.139 9.630 -0.925 1.00 75.81 145 ARG A N 1
ATOM 1169 C CA . ARG A 1 145 ? 11.497 9.169 -0.652 1.00 75.81 145 ARG A CA 1
ATOM 1170 C C . ARG A 1 145 ? 12.342 10.377 -0.285 1.00 75.81 145 ARG A C 1
ATOM 1172 O O . ARG A 1 145 ? 12.198 11.440 -0.881 1.00 75.81 145 ARG A O 1
ATOM 1179 N N . VAL A 1 146 ? 13.200 10.220 0.717 1.00 73.00 146 VAL A N 1
ATOM 1180 C CA . VAL A 1 146 ? 14.183 11.247 1.070 1.00 73.00 146 VAL A CA 1
ATOM 1181 C C . VAL A 1 146 ? 15.492 10.888 0.404 1.00 73.00 146 VAL A C 1
ATOM 1183 O O . VAL A 1 146 ? 16.095 9.872 0.746 1.00 73.00 146 VAL A O 1
ATOM 1186 N N . GLU A 1 147 ? 15.935 11.735 -0.513 1.00 73.00 147 GLU A N 1
ATOM 1187 C CA . GLU A 1 147 ? 17.266 11.667 -1.104 1.00 73.00 147 GLU A CA 1
ATOM 1188 C C . GLU A 1 147 ? 17.995 12.967 -0.763 1.00 73.00 147 GLU A C 1
ATOM 1190 O O . GLU A 1 147 ? 17.487 14.059 -0.998 1.00 73.00 147 GLU A O 1
ATOM 1195 N N . GLU A 1 148 ? 19.154 12.859 -0.107 1.00 72.31 148 GLU A N 1
ATOM 1196 C CA . GLU A 1 148 ? 20.017 14.007 0.231 1.00 72.31 148 GLU A CA 1
ATOM 1197 C C . GLU A 1 148 ? 19.316 15.157 0.998 1.00 72.31 148 GLU A C 1
ATOM 1199 O O . GLU A 1 148 ? 19.713 16.317 0.923 1.00 72.31 148 GLU A O 1
ATOM 1204 N N . GLY A 1 149 ? 18.271 14.845 1.775 1.00 69.00 149 GLY A N 1
ATOM 1205 C CA . GLY A 1 149 ? 17.495 15.833 2.539 1.00 69.00 149 GLY A CA 1
ATOM 1206 C C . GLY A 1 149 ? 16.398 16.543 1.736 1.00 69.00 149 GLY A C 1
ATOM 1207 O O . GLY A 1 149 ? 15.681 17.377 2.292 1.00 69.00 149 GLY A O 1
ATOM 1208 N N . VAL A 1 150 ? 16.225 16.189 0.463 1.00 69.75 150 VAL A N 1
ATOM 1209 C CA . VAL A 1 150 ? 15.107 16.608 -0.384 1.00 69.75 150 VAL A CA 1
ATOM 1210 C C . VAL A 1 150 ? 14.069 15.490 -0.419 1.00 69.75 150 VAL A C 1
ATOM 1212 O O . VAL A 1 150 ? 14.399 14.308 -0.512 1.00 69.75 150 VAL A O 1
ATOM 1215 N N . VAL A 1 151 ? 12.793 15.860 -0.307 1.00 71.06 151 VAL A N 1
ATOM 1216 C CA . VAL A 1 151 ? 11.688 14.904 -0.418 1.00 71.06 151 VAL A CA 1
ATOM 1217 C C . VAL A 1 151 ? 11.222 14.838 -1.856 1.00 71.06 151 VAL A C 1
ATOM 1219 O O . VAL A 1 151 ? 10.659 15.795 -2.388 1.00 71.06 151 VAL A O 1
ATOM 1222 N N . GLU A 1 152 ? 11.434 13.680 -2.464 1.00 72.88 152 GLU A N 1
ATOM 1223 C CA . GLU A 1 152 ? 10.963 13.358 -3.799 1.00 72.88 152 GLU A CA 1
ATOM 1224 C C . GLU A 1 152 ? 9.732 12.452 -3.734 1.00 72.88 152 GLU A C 1
ATOM 1226 O O . GLU A 1 152 ? 9.559 11.651 -2.812 1.00 72.88 152 GLU A O 1
ATOM 1231 N N . ILE A 1 153 ? 8.842 12.581 -4.719 1.00 75.69 153 ILE A N 1
ATOM 1232 C CA . ILE A 1 153 ? 7.691 11.684 -4.852 1.00 75.69 153 ILE A CA 1
ATOM 1233 C C . ILE A 1 153 ? 8.151 10.441 -5.612 1.00 75.69 153 ILE A C 1
ATOM 1235 O O . ILE A 1 153 ? 8.399 10.510 -6.815 1.00 75.69 153 ILE A O 1
ATOM 1239 N N . ALA A 1 154 ? 8.210 9.304 -4.921 1.00 75.69 154 ALA A N 1
ATOM 1240 C CA . ALA A 1 154 ? 8.540 8.006 -5.508 1.00 75.69 154 ALA A CA 1
ATOM 1241 C C . ALA A 1 154 ? 7.370 7.418 -6.318 1.00 75.69 154 ALA A C 1
ATOM 1243 O O . ALA A 1 154 ? 7.576 6.710 -7.302 1.00 75.69 154 ALA A O 1
ATOM 1244 N N . GLY A 1 155 ? 6.130 7.732 -5.934 1.00 76.75 155 GLY A N 1
ATOM 1245 C CA . GLY A 1 155 ? 4.934 7.233 -6.609 1.00 76.75 155 GLY A CA 1
ATOM 1246 C C . GLY A 1 155 ? 3.649 7.855 -6.075 1.00 76.75 155 GLY A C 1
ATOM 1247 O O . GLY A 1 155 ? 3.657 8.597 -5.093 1.00 76.75 155 GLY A O 1
ATOM 1248 N N . LYS A 1 156 ? 2.523 7.566 -6.729 1.00 78.88 156 LYS A N 1
ATOM 1249 C CA . LYS A 1 156 ? 1.193 7.998 -6.276 1.00 78.88 156 LYS A CA 1
ATOM 1250 C C . LYS A 1 156 ? 0.238 6.816 -6.329 1.00 78.88 156 LYS A C 1
ATOM 1252 O O . LYS A 1 156 ? 0.152 6.148 -7.357 1.00 78.88 156 LYS A O 1
ATOM 1257 N N . ILE A 1 157 ? -0.496 6.598 -5.245 1.00 80.12 157 ILE A N 1
ATOM 1258 C CA . ILE A 1 157 ? -1.515 5.554 -5.148 1.00 80.12 157 ILE A CA 1
ATOM 1259 C C . ILE A 1 157 ? -2.890 6.191 -5.003 1.00 80.12 157 ILE A C 1
ATOM 1261 O O . ILE A 1 157 ? -3.071 7.133 -4.233 1.00 80.12 157 ILE A O 1
ATOM 1265 N N . GLU A 1 158 ? -3.856 5.696 -5.764 1.00 84.12 158 GLU A N 1
ATOM 1266 C CA . GLU A 1 158 ? -5.261 6.029 -5.575 1.00 84.12 158 GLU A CA 1
ATOM 1267 C C . GLU A 1 158 ? -5.860 4.973 -4.655 1.00 84.12 158 GLU A C 1
ATOM 1269 O O . GLU A 1 158 ? -5.847 3.791 -4.986 1.00 84.12 158 GLU A O 1
ATOM 1274 N N . MET A 1 159 ? -6.355 5.363 -3.486 1.00 86.06 159 MET A N 1
ATOM 1275 C CA . MET A 1 159 ? -6.939 4.402 -2.560 1.00 86.06 159 MET A CA 1
ATOM 1276 C C . MET A 1 159 ? -8.212 4.898 -1.899 1.00 86.06 159 MET A C 1
ATOM 1278 O O . MET A 1 159 ? -8.440 6.090 -1.691 1.00 86.06 159 MET A O 1
ATOM 1282 N N . GLU A 1 160 ? -9.026 3.921 -1.548 1.00 88.25 160 GLU A N 1
ATOM 1283 C CA . GLU A 1 160 ? -10.249 4.018 -0.796 1.00 88.25 160 GLU A CA 1
ATOM 1284 C C . GLU A 1 160 ? -10.119 3.152 0.457 1.00 88.25 160 GLU A C 1
ATOM 1286 O O . GLU A 1 160 ? -9.872 1.948 0.382 1.00 88.25 160 GLU A O 1
ATOM 1291 N N . LEU A 1 161 ? -10.296 3.784 1.609 1.00 90.00 161 LEU A N 1
ATOM 1292 C CA . LEU A 1 161 ? -10.338 3.160 2.920 1.00 90.00 161 LEU A CA 1
ATOM 1293 C C . LEU A 1 161 ? -11.789 3.165 3.393 1.00 90.00 161 LEU A C 1
ATOM 1295 O O . LEU A 1 161 ? -12.398 4.229 3.487 1.00 90.00 161 LEU A O 1
ATOM 1299 N N . GLU A 1 162 ? -12.341 1.996 3.698 1.00 90.69 162 GLU A N 1
ATOM 1300 C CA . GLU A 1 162 ? -13.707 1.819 4.198 1.00 90.69 162 GLU A CA 1
ATOM 1301 C C . GLU A 1 162 ? -13.675 0.998 5.494 1.00 90.69 162 GLU A C 1
ATOM 1303 O O . GLU A 1 162 ? -13.076 -0.073 5.562 1.00 90.69 162 GLU A O 1
ATOM 1308 N N . VAL A 1 163 ? -14.337 1.494 6.533 1.00 90.44 163 VAL A N 1
ATOM 1309 C CA . VAL A 1 163 ? -14.529 0.807 7.810 1.00 90.44 163 VAL A CA 1
ATOM 1310 C C . VAL A 1 163 ? -15.836 0.037 7.741 1.00 90.44 163 VAL A C 1
ATOM 1312 O O . VAL A 1 163 ? -16.904 0.625 7.569 1.00 90.44 163 VAL A O 1
ATOM 1315 N N . VAL A 1 164 ? -15.757 -1.279 7.901 1.00 89.38 164 VAL A N 1
ATOM 1316 C CA . VAL A 1 164 ? -16.906 -2.182 7.816 1.00 89.38 164 VAL A CA 1
ATOM 1317 C C . VAL A 1 164 ? -17.010 -3.035 9.072 1.00 89.38 164 VAL A C 1
ATOM 1319 O O . VAL A 1 164 ? -16.030 -3.260 9.785 1.00 89.38 164 VAL A O 1
ATOM 1322 N N . THR A 1 165 ? -18.210 -3.528 9.354 1.00 88.75 165 THR A N 1
ATOM 1323 C CA . THR A 1 165 ? -18.409 -4.473 10.455 1.00 88.75 165 THR A CA 1
ATOM 1324 C C . THR A 1 165 ? -17.885 -5.863 10.084 1.00 88.75 165 THR A C 1
ATOM 1326 O O . THR A 1 165 ? -17.689 -6.183 8.909 1.00 88.75 165 THR A O 1
ATOM 1329 N N . GLU A 1 166 ? -17.664 -6.717 11.084 1.00 86.62 166 GLU A N 1
ATOM 1330 C CA . GLU A 1 166 ? -17.288 -8.116 10.848 1.00 86.62 166 GLU A CA 1
ATOM 1331 C C . GLU A 1 166 ? -18.351 -8.885 10.038 1.00 86.62 166 GLU A C 1
ATOM 1333 O O . GLU A 1 166 ? -18.024 -9.745 9.223 1.00 86.62 166 GLU A O 1
ATOM 1338 N N . GLU A 1 167 ? -19.631 -8.568 10.229 1.00 87.44 167 GLU A N 1
ATOM 1339 C CA . GLU A 1 167 ? -20.725 -9.193 9.482 1.00 87.44 167 GLU A CA 1
ATOM 1340 C C . GLU A 1 167 ? -20.673 -8.795 8.000 1.00 87.44 167 GLU A C 1
ATOM 1342 O O . GLU A 1 167 ? -20.723 -9.655 7.116 1.00 87.44 167 GLU A O 1
ATOM 1347 N N . ASP A 1 168 ? -20.470 -7.504 7.725 1.00 86.50 168 ASP A N 1
ATOM 1348 C CA . ASP A 1 168 ? -20.355 -6.981 6.363 1.00 86.50 168 ASP A CA 1
ATOM 1349 C C . ASP A 1 168 ? -19.110 -7.506 5.639 1.00 86.50 168 ASP A C 1
ATOM 1351 O O . ASP A 1 168 ? -19.150 -7.762 4.431 1.00 86.50 168 ASP A O 1
ATOM 1355 N N . SER A 1 169 ? -17.997 -7.676 6.361 1.00 84.31 169 SER A N 1
ATOM 1356 C CA . SER A 1 169 ? -16.753 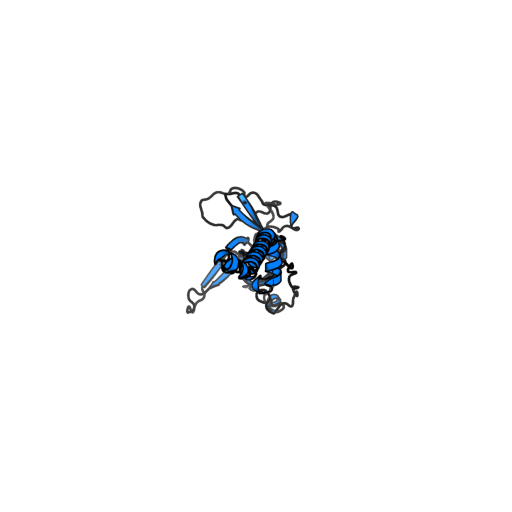-8.195 5.786 1.00 84.31 169 SER A CA 1
ATOM 1357 C C . SER A 1 169 ? -16.882 -9.667 5.386 1.00 84.31 169 SER A C 1
ATOM 1359 O O . SER A 1 169 ? -16.405 -10.053 4.318 1.00 84.31 169 SER A O 1
ATOM 1361 N N . LYS A 1 170 ? -17.607 -10.470 6.178 1.00 84.56 170 LYS A N 1
ATOM 1362 C CA . LYS A 1 170 ? -17.948 -11.865 5.852 1.00 84.56 170 LYS A CA 1
ATOM 1363 C C . LYS A 1 170 ? -18.934 -11.969 4.692 1.00 84.56 170 LYS A C 1
ATOM 1365 O O . LYS A 1 170 ? -18.808 -12.882 3.880 1.00 84.56 170 LYS A O 1
ATOM 1370 N N . ALA A 1 171 ? -19.891 -11.044 4.589 1.00 87.12 171 ALA A N 1
ATOM 1371 C CA . ALA A 1 171 ? -20.834 -10.992 3.470 1.00 87.12 171 ALA A CA 1
ATOM 1372 C C . ALA A 1 171 ? -20.159 -10.580 2.148 1.00 87.12 171 ALA A C 1
ATOM 1374 O O . ALA A 1 171 ? -20.574 -11.009 1.070 1.00 87.12 171 ALA A O 1
ATOM 1375 N N . ARG A 1 172 ? -19.107 -9.752 2.221 1.00 85.12 172 ARG A N 1
ATOM 1376 C CA . ARG A 1 172 ? -18.334 -9.257 1.072 1.00 85.12 172 ARG A CA 1
ATOM 1377 C C . ARG A 1 172 ? -16.862 -9.666 1.167 1.00 85.12 172 ARG A C 1
ATOM 1379 O O . ARG A 1 172 ? -16.007 -8.772 1.230 1.00 85.12 172 ARG A O 1
ATOM 1386 N N . PRO A 1 173 ? -16.536 -10.968 1.131 1.00 81.69 173 PRO A N 1
ATOM 1387 C CA . PRO A 1 173 ? -15.159 -11.399 1.298 1.00 81.69 173 PRO A CA 1
ATOM 1388 C C . PRO A 1 173 ? -14.293 -10.880 0.141 1.00 81.69 173 PRO A C 1
ATOM 1390 O O . PRO A 1 173 ? -14.785 -10.642 -0.969 1.00 81.69 173 PRO A O 1
ATOM 1393 N N . ALA A 1 174 ? -13.010 -10.673 0.421 1.00 82.12 174 ALA A N 1
ATOM 1394 C CA . ALA A 1 174 ? -11.997 -10.368 -0.579 1.00 82.12 174 ALA A CA 1
ATOM 1395 C C . ALA A 1 174 ? -10.923 -11.456 -0.534 1.00 82.12 174 ALA A C 1
ATOM 1397 O O . ALA A 1 174 ? -10.513 -11.865 0.553 1.00 82.12 174 ALA A O 1
ATOM 1398 N N . GLY A 1 175 ? -10.498 -11.934 -1.700 1.00 75.81 175 GLY A N 1
ATOM 1399 C CA . GLY A 1 175 ? -9.336 -12.810 -1.809 1.00 75.81 175 GLY A CA 1
ATOM 1400 C C . GLY A 1 175 ? -8.028 -12.066 -1.549 1.00 75.81 175 GLY A C 1
ATOM 1401 O O . GLY A 1 175 ? -7.988 -10.838 -1.442 1.00 75.81 175 GLY A O 1
ATOM 1402 N N . LEU A 1 176 ? -6.934 -12.819 -1.456 1.00 74.38 176 LEU A N 1
ATOM 1403 C CA . LEU A 1 176 ? -5.596 -12.242 -1.386 1.00 74.38 176 LEU A CA 1
ATOM 1404 C C . LEU A 1 176 ? -5.179 -11.782 -2.789 1.00 74.38 176 LEU A C 1
ATOM 1406 O O . LEU A 1 176 ? -5.063 -12.575 -3.722 1.00 74.38 176 LEU A O 1
ATOM 1410 N N . GLY A 1 177 ? -4.974 -10.476 -2.961 1.00 71.88 177 GLY A N 1
ATOM 1411 C CA . GLY A 1 177 ? -4.568 -9.898 -4.241 1.00 71.88 177 GLY A CA 1
ATOM 1412 C C . GLY A 1 177 ? -5.642 -10.033 -5.325 1.00 71.88 177 GLY A C 1
ATOM 1413 O O . GLY A 1 177 ? -6.547 -9.204 -5.409 1.00 71.88 177 GLY A O 1
ATOM 1414 N N . ARG A 1 178 ? -5.505 -11.033 -6.205 1.00 67.62 178 ARG A N 1
ATOM 1415 C CA . ARG A 1 178 ? -6.442 -11.302 -7.319 1.00 67.62 178 ARG A CA 1
ATOM 1416 C C . ARG A 1 178 ? -7.155 -12.646 -7.201 1.00 67.62 178 ARG A C 1
ATOM 1418 O O . ARG A 1 178 ? -7.912 -12.989 -8.108 1.00 67.62 178 ARG A O 1
ATOM 1425 N N . ASP A 1 179 ? -6.908 -13.380 -6.123 1.00 74.44 179 ASP A N 1
ATOM 1426 C CA . ASP A 1 179 ? -7.570 -14.652 -5.883 1.00 74.44 179 ASP A CA 1
ATOM 1427 C C . ASP A 1 179 ? -9.066 -14.435 -5.632 1.00 74.44 179 ASP A C 1
ATOM 1429 O O . ASP A 1 179 ? -9.518 -13.364 -5.209 1.00 74.44 179 ASP A O 1
ATOM 1433 N N . GLU A 1 180 ? -9.862 -15.464 -5.903 1.00 71.50 180 GLU A N 1
ATOM 1434 C CA . GLU A 1 180 ? -11.249 -15.479 -5.455 1.00 71.50 180 GLU A CA 1
ATOM 1435 C C . GLU A 1 180 ? -11.282 -15.445 -3.916 1.00 71.50 180 GLU A C 1
ATOM 1437 O O . GLU A 1 180 ? -10.432 -16.067 -3.273 1.00 71.50 180 GLU A O 1
ATOM 1442 N N . PRO A 1 181 ? -12.243 -14.748 -3.285 1.00 74.94 181 PRO A N 1
ATOM 1443 C CA . PRO A 1 181 ? -13.429 -14.109 -3.864 1.00 74.94 181 PRO A CA 1
ATOM 1444 C C . PRO A 1 181 ? -13.236 -12.634 -4.277 1.00 74.94 181 PRO A C 1
ATOM 1446 O O . PRO A 1 181 ? -12.829 -11.790 -3.486 1.00 74.94 181 PRO A O 1
ATOM 1449 N N . ASN A 1 182 ? -13.641 -12.294 -5.506 1.00 72.00 182 ASN A N 1
ATOM 1450 C CA . ASN A 1 182 ? -13.657 -10.923 -6.046 1.00 72.00 182 ASN A CA 1
ATOM 1451 C C . ASN A 1 182 ? -15.056 -10.576 -6.591 1.00 72.00 182 ASN A C 1
ATOM 1453 O O . ASN A 1 182 ? -15.260 -10.415 -7.794 1.00 72.00 182 ASN A O 1
ATOM 1457 N N . MET A 1 183 ? -16.053 -10.557 -5.702 1.00 66.69 183 MET A N 1
ATOM 1458 C CA . MET A 1 183 ? -17.462 -10.442 -6.104 1.00 66.69 183 MET A CA 1
ATOM 1459 C C . MET A 1 183 ? -18.122 -9.110 -5.731 1.00 66.69 183 MET A C 1
ATOM 1461 O O . MET A 1 183 ? -19.096 -8.737 -6.381 1.00 66.69 183 MET A O 1
ATOM 1465 N N . ASN A 1 184 ? -17.638 -8.379 -4.715 1.00 68.00 184 ASN A N 1
ATOM 1466 C CA . ASN A 1 184 ? -18.368 -7.213 -4.200 1.00 68.00 184 ASN A CA 1
ATOM 1467 C C . ASN A 1 184 ? -17.474 -6.076 -3.650 1.00 68.00 184 ASN A C 1
ATOM 1469 O O . ASN A 1 184 ? -17.211 -6.053 -2.446 1.00 68.00 184 ASN A O 1
ATOM 1473 N N . PRO A 1 185 ? -17.042 -5.107 -4.480 1.00 69.12 185 PRO A N 1
ATOM 1474 C CA . PRO A 1 185 ? -17.295 -4.969 -5.919 1.00 69.12 185 PRO A CA 1
ATOM 1475 C C . PRO A 1 185 ? -16.364 -5.853 -6.759 1.00 69.12 185 PRO A C 1
ATOM 1477 O O . PRO A 1 185 ? -15.237 -6.131 -6.357 1.00 69.12 185 PRO A O 1
ATOM 1480 N N . LYS A 1 186 ? -16.822 -6.277 -7.942 1.00 74.44 186 LYS A N 1
ATOM 1481 C CA . LYS A 1 186 ? -15.972 -6.994 -8.899 1.00 74.44 186 LYS A CA 1
ATOM 1482 C C . LYS A 1 186 ? -14.957 -6.024 -9.496 1.00 74.44 186 LYS A C 1
ATOM 1484 O O . LYS A 1 186 ? -15.319 -5.170 -10.305 1.00 74.44 186 LYS A O 1
ATOM 1489 N N . LEU A 1 187 ? -13.694 -6.166 -9.110 1.00 75.12 187 LEU A N 1
ATOM 1490 C CA . LEU A 1 187 ? -12.619 -5.359 -9.674 1.00 75.12 187 LEU A CA 1
ATOM 1491 C C . LEU A 1 187 ? -12.289 -5.841 -11.095 1.00 75.12 187 LEU A C 1
ATOM 1493 O O . LEU A 1 187 ? -12.061 -7.044 -11.278 1.00 75.12 187 LEU A O 1
ATOM 1497 N N . PRO A 1 188 ? -12.269 -4.945 -12.102 1.00 74.06 188 PRO A N 1
ATOM 1498 C CA . PRO A 1 188 ? -11.907 -5.315 -13.459 1.00 74.06 188 PRO A CA 1
ATOM 1499 C C . PRO A 1 188 ? -10.422 -5.657 -13.538 1.00 74.06 188 PRO A C 1
ATOM 1501 O O . PRO A 1 188 ? -9.607 -5.227 -12.713 1.00 74.06 188 PRO A O 1
ATOM 1504 N N . GLU A 1 189 ? -10.073 -6.426 -14.564 1.00 69.00 189 GLU A N 1
ATOM 1505 C CA . GLU A 1 189 ? -8.679 -6.735 -14.834 1.00 69.00 189 GLU A CA 1
ATOM 1506 C C . GLU A 1 189 ? -7.878 -5.459 -15.134 1.00 69.00 189 GLU A C 1
ATOM 1508 O O . GLU A 1 189 ? -8.405 -4.518 -15.734 1.00 69.00 189 GLU A O 1
ATOM 1513 N N . PRO A 1 190 ? -6.606 -5.407 -14.710 1.00 68.50 190 PRO A N 1
ATOM 1514 C CA . PRO A 1 190 ? -5.739 -4.284 -14.991 1.00 68.50 190 PRO A CA 1
ATOM 1515 C C . PRO A 1 190 ? -5.554 -4.110 -16.497 1.00 68.50 190 PRO A C 1
ATOM 1517 O O . PRO A 1 190 ? -5.182 -5.057 -17.195 1.00 68.50 190 PRO A O 1
ATOM 1520 N N . ASN A 1 191 ? -5.722 -2.881 -16.983 1.00 62.00 191 ASN A N 1
ATOM 1521 C CA . ASN A 1 191 ? -5.321 -2.502 -18.335 1.00 62.00 191 ASN A CA 1
ATOM 1522 C C . ASN A 1 191 ? -3.791 -2.445 -18.396 1.00 62.00 191 ASN A C 1
ATOM 1524 O O . ASN A 1 191 ? -3.184 -1.396 -18.182 1.00 62.00 191 ASN A O 1
ATOM 1528 N N . ARG A 1 192 ? -3.164 -3.598 -18.640 1.00 58.12 192 ARG A N 1
ATOM 1529 C CA . ARG A 1 192 ? -1.715 -3.707 -18.813 1.00 58.12 192 ARG A CA 1
ATOM 1530 C C . ARG A 1 192 ? -1.322 -3.135 -20.180 1.00 58.12 192 ARG A C 1
ATOM 1532 O O . ARG A 1 192 ? -1.737 -3.705 -21.194 1.00 58.12 192 ARG A O 1
ATOM 1539 N N . PRO A 1 193 ? -0.526 -2.049 -20.250 1.00 58.47 193 PRO A N 1
ATOM 1540 C CA . PRO A 1 193 ? 0.009 -1.590 -21.524 1.00 58.47 193 PRO A CA 1
ATOM 1541 C C . PRO A 1 193 ? 0.874 -2.698 -22.132 1.00 58.47 193 PRO A C 1
ATOM 1543 O O . PRO A 1 193 ? 1.510 -3.480 -21.416 1.00 58.47 193 PRO A O 1
ATOM 1546 N N . ALA A 1 194 ? 0.911 -2.769 -23.464 1.00 51.94 194 ALA A N 1
ATOM 1547 C CA . ALA A 1 194 ? 1.599 -3.825 -24.212 1.00 51.94 194 ALA A CA 1
ATOM 1548 C C . ALA A 1 194 ? 3.131 -3.857 -24.008 1.00 51.94 194 ALA A C 1
ATOM 1550 O O . ALA A 1 194 ? 3.816 -4.678 -24.612 1.00 51.94 194 ALA A O 1
ATOM 1551 N N . THR A 1 195 ? 3.672 -2.962 -23.187 1.00 49.47 195 THR A N 1
ATOM 1552 C CA . THR A 1 195 ? 5.077 -2.858 -22.781 1.00 49.47 195 THR A CA 1
ATOM 1553 C C . THR A 1 195 ? 5.375 -3.580 -21.461 1.00 49.47 195 THR A C 1
ATOM 1555 O O . THR A 1 195 ? 6.531 -3.879 -21.191 1.00 49.47 195 THR A O 1
ATOM 1558 N N . SER A 1 196 ? 4.353 -3.949 -20.679 1.00 48.59 196 SER A N 1
ATOM 1559 C CA . SER A 1 196 ? 4.491 -4.641 -19.381 1.00 48.59 196 SER A CA 1
ATOM 1560 C C . SER A 1 196 ? 4.610 -6.172 -19.482 1.00 48.59 196 SER A C 1
ATOM 1562 O O . SER A 1 196 ? 4.503 -6.883 -18.481 1.00 48.59 196 SER A O 1
ATOM 1564 N N . PHE A 1 197 ? 4.808 -6.718 -20.688 1.00 48.16 197 PHE A N 1
ATOM 1565 C CA . PHE A 1 197 ? 4.982 -8.160 -20.848 1.00 48.16 197 PHE A CA 1
ATOM 1566 C C . PHE A 1 197 ? 6.326 -8.610 -20.278 1.00 48.16 197 PHE A C 1
ATOM 1568 O O . PHE A 1 197 ? 7.384 -8.122 -20.676 1.00 48.16 197 PHE A O 1
ATOM 1575 N N . LEU A 1 198 ? 6.259 -9.621 -19.409 1.00 54.19 198 LEU A N 1
ATOM 1576 C CA . LEU A 1 198 ? 7.387 -10.457 -19.015 1.00 54.19 198 LEU A CA 1
ATOM 1577 C C . LEU A 1 198 ? 8.170 -10.817 -20.283 1.00 54.19 198 LEU A C 1
ATOM 1579 O O . LEU A 1 198 ? 7.611 -11.473 -21.169 1.00 54.19 198 LEU A O 1
ATOM 1583 N N . TRP A 1 199 ? 9.444 -10.417 -20.377 1.00 49.72 199 TRP A N 1
ATOM 1584 C CA . TRP A 1 199 ? 10.300 -10.757 -21.523 1.00 49.72 199 TRP A CA 1
ATOM 1585 C C . TRP A 1 199 ? 10.140 -12.228 -21.899 1.00 49.72 199 TRP A C 1
ATOM 1587 O O . TRP A 1 199 ? 10.002 -12.567 -23.074 1.00 49.72 199 TRP A O 1
ATOM 1597 N N . LEU A 1 200 ? 10.128 -13.106 -20.893 1.00 52.31 200 LEU A N 1
ATOM 1598 C CA . LEU A 1 200 ? 10.122 -14.551 -21.083 1.00 52.31 200 LEU A CA 1
ATOM 1599 C C . LEU A 1 200 ? 8.811 -15.096 -21.673 1.00 52.31 200 LEU A C 1
ATOM 1601 O O . LEU A 1 200 ? 8.832 -16.117 -22.351 1.00 52.31 200 LEU A O 1
ATOM 1605 N N . SER A 1 201 ? 7.677 -14.425 -21.450 1.00 54.03 201 SER A N 1
ATOM 1606 C CA . SER A 1 201 ? 6.377 -14.876 -21.967 1.00 54.03 201 SER A CA 1
ATOM 1607 C C . SER A 1 201 ? 6.193 -14.515 -23.446 1.00 54.03 201 SER A C 1
ATOM 1609 O O . SER A 1 201 ? 5.501 -15.216 -24.182 1.00 54.03 201 SER A O 1
ATOM 1611 N N . SER A 1 202 ? 6.860 -13.453 -23.913 1.00 57.28 202 SER A N 1
ATOM 1612 C CA . SER A 1 202 ? 6.827 -13.024 -25.314 1.00 57.28 202 SER A CA 1
ATOM 1613 C C . SER A 1 202 ? 8.212 -12.604 -25.831 1.00 57.28 202 SER A C 1
ATOM 1615 O O . SER A 1 202 ? 8.401 -11.436 -26.197 1.00 57.28 202 SER A O 1
ATOM 1617 N N . PRO A 1 203 ? 9.178 -13.538 -25.928 1.00 60.31 203 PRO A N 1
ATOM 1618 C CA . PRO A 1 203 ? 10.581 -13.224 -26.213 1.00 60.31 203 PRO A CA 1
ATOM 1619 C C . PRO A 1 203 ? 10.764 -12.452 -27.525 1.00 60.31 203 PRO A C 1
ATOM 1621 O O . PRO A 1 203 ? 11.582 -11.542 -27.599 1.00 60.31 203 PRO A O 1
ATOM 1624 N N . TRP A 1 204 ? 9.942 -12.725 -28.543 1.00 60.81 204 TRP A N 1
ATOM 1625 C CA . TRP A 1 204 ? 10.017 -12.039 -29.837 1.00 60.81 204 TRP A CA 1
ATOM 1626 C C . TRP A 1 204 ? 9.560 -10.570 -29.794 1.00 60.81 204 TRP A C 1
ATOM 1628 O O . TRP A 1 204 ? 10.117 -9.721 -30.494 1.00 60.81 204 TRP A O 1
ATOM 1638 N N . LYS A 1 205 ? 8.562 -10.239 -28.960 1.00 56.97 205 LYS A N 1
ATOM 1639 C CA . LYS A 1 205 ? 8.074 -8.857 -28.803 1.00 56.97 205 LYS A CA 1
ATOM 1640 C C . LYS A 1 205 ? 9.069 -8.016 -28.001 1.00 56.97 205 LYS A C 1
ATOM 1642 O O . LYS A 1 205 ? 9.374 -6.897 -28.407 1.00 56.97 205 LYS A O 1
ATOM 1647 N N . SER A 1 206 ? 9.630 -8.582 -26.933 1.00 57.81 206 SER A N 1
ATOM 1648 C CA . SER A 1 206 ? 10.635 -7.922 -26.092 1.00 57.81 206 SER A CA 1
ATOM 1649 C C . SER A 1 206 ? 11.966 -7.742 -26.823 1.00 57.81 206 SER A C 1
ATOM 1651 O O . SER A 1 206 ? 12.523 -6.646 -26.798 1.00 57.81 206 SER A O 1
ATOM 1653 N N . PHE A 1 207 ? 12.416 -8.749 -27.583 1.00 64.62 207 PHE A N 1
ATOM 1654 C CA . PHE A 1 207 ? 13.587 -8.647 -28.462 1.00 64.62 207 PHE A CA 1
ATOM 1655 C C . PHE A 1 207 ? 13.416 -7.511 -29.479 1.00 64.62 207 PHE A C 1
ATOM 1657 O O . PHE A 1 207 ? 14.268 -6.630 -29.581 1.00 64.62 207 PHE A O 1
ATOM 1664 N N . ARG A 1 208 ? 12.274 -7.454 -30.180 1.00 65.06 208 ARG A N 1
ATOM 1665 C CA . ARG A 1 208 ? 11.995 -6.382 -31.148 1.00 65.06 208 ARG A CA 1
ATOM 1666 C C . ARG A 1 208 ? 11.962 -4.995 -30.504 1.00 65.06 208 ARG A C 1
ATOM 1668 O O . ARG A 1 208 ? 12.377 -4.047 -31.152 1.00 65.06 208 ARG A O 1
ATOM 1675 N N . HIS A 1 209 ? 11.468 -4.841 -29.278 1.00 61.81 209 HIS A N 1
ATOM 1676 C CA . HIS A 1 209 ? 11.330 -3.514 -28.669 1.00 61.81 209 HIS A CA 1
ATOM 1677 C C . HIS A 1 209 ? 12.628 -3.015 -28.006 1.00 61.81 209 HIS A C 1
ATOM 1679 O O . HIS A 1 209 ? 12.985 -1.849 -28.164 1.00 61.81 209 HIS A O 1
ATOM 1685 N N . ILE A 1 210 ? 13.371 -3.895 -27.327 1.00 61.91 210 ILE A N 1
ATOM 1686 C CA . ILE A 1 210 ? 14.601 -3.548 -26.593 1.00 61.91 210 ILE A CA 1
ATOM 1687 C C . ILE A 1 210 ? 15.802 -3.444 -27.543 1.00 61.91 210 ILE A C 1
ATOM 1689 O O . ILE A 1 210 ? 16.519 -2.440 -27.555 1.00 61.91 210 ILE A O 1
ATOM 1693 N N . ILE A 1 211 ? 16.013 -4.456 -28.388 1.00 63.94 211 ILE A N 1
ATOM 1694 C CA . ILE A 1 211 ? 17.214 -4.534 -29.233 1.00 63.94 211 ILE A CA 1
ATOM 1695 C C . ILE A 1 211 ? 17.105 -3.589 -30.427 1.00 63.94 211 ILE A C 1
ATOM 1697 O O . ILE A 1 211 ? 18.094 -2.969 -30.808 1.00 63.94 211 ILE A O 1
ATOM 1701 N N . TRP A 1 212 ? 15.908 -3.367 -30.973 1.00 62.62 212 TRP A N 1
ATOM 1702 C CA . TRP A 1 212 ? 15.740 -2.428 -32.087 1.00 62.62 212 TRP A CA 1
ATOM 1703 C C . TRP A 1 212 ? 15.858 -0.954 -31.670 1.00 62.62 212 TRP A C 1
ATOM 1705 O O . TRP A 1 212 ? 16.235 -0.114 -32.486 1.00 62.62 212 TRP A O 1
ATOM 1715 N N . LYS A 1 213 ? 15.557 -0.604 -30.413 1.00 62.94 213 LYS A N 1
ATOM 1716 C CA . LYS A 1 213 ? 15.644 0.791 -29.953 1.00 62.94 213 LYS A CA 1
ATOM 1717 C C . LYS A 1 213 ? 17.091 1.205 -29.677 1.00 62.94 213 LYS A C 1
ATOM 1719 O O . LYS A 1 213 ? 17.512 2.257 -30.154 1.00 62.94 213 LYS A O 1
ATOM 1724 N N . ASN A 1 214 ? 17.858 0.347 -29.001 1.00 64.44 214 ASN A N 1
ATOM 1725 C CA . ASN A 1 214 ? 19.215 0.678 -28.553 1.00 64.44 214 ASN A CA 1
ATOM 1726 C C . ASN A 1 214 ? 20.324 0.053 -29.419 1.00 64.44 214 ASN A C 1
ATOM 1728 O O . ASN A 1 214 ? 21.370 0.667 -29.602 1.00 64.44 214 ASN A O 1
ATOM 1732 N N . TYR A 1 215 ? 20.101 -1.130 -30.003 1.00 74.62 215 TYR A N 1
ATOM 1733 C CA . TYR A 1 215 ? 21.147 -1.924 -30.667 1.00 74.62 215 TYR A CA 1
ATOM 1734 C C . TYR A 1 215 ? 20.958 -2.102 -32.180 1.00 74.62 215 TYR A C 1
ATOM 1736 O O . TYR A 1 215 ? 21.711 -2.858 -32.797 1.00 74.62 215 TYR A O 1
ATOM 1744 N N . LYS A 1 216 ? 20.023 -1.376 -32.817 1.00 78.62 216 LYS A N 1
ATOM 1745 C CA . LYS A 1 216 ? 19.767 -1.495 -34.269 1.00 78.62 216 LYS A CA 1
ATOM 1746 C C . LYS A 1 216 ? 21.037 -1.395 -35.115 1.00 78.62 216 LYS A C 1
ATOM 1748 O O . LYS A 1 216 ? 21.217 -2.184 -36.033 1.00 78.62 216 LYS A O 1
ATOM 1753 N N . TRP A 1 217 ? 21.940 -0.476 -34.772 1.00 81.25 217 TRP A N 1
ATOM 1754 C CA . TRP A 1 217 ? 23.188 -0.280 -35.508 1.00 81.25 217 TRP A CA 1
ATOM 1755 C C . TRP A 1 217 ? 24.162 -1.443 -35.321 1.00 81.25 217 TRP A C 1
ATOM 1757 O O . TRP A 1 217 ? 24.733 -1.898 -36.302 1.00 81.25 217 TRP A O 1
ATOM 1767 N N . TYR A 1 218 ? 24.290 -1.991 -34.110 1.00 83.94 218 TYR A N 1
ATOM 1768 C CA . TYR A 1 218 ? 25.138 -3.161 -33.859 1.00 83.94 218 TYR A CA 1
ATOM 1769 C C . TYR A 1 218 ? 24.631 -4.407 -34.592 1.00 83.94 218 TYR A C 1
ATOM 1771 O O . TYR A 1 218 ? 25.427 -5.122 -35.197 1.00 83.94 218 TYR A O 1
ATOM 1779 N N . CYS A 1 219 ? 23.313 -4.639 -34.605 1.00 82.62 219 CYS A N 1
ATOM 1780 C CA . CYS A 1 219 ? 22.719 -5.739 -35.365 1.00 82.62 219 CYS A CA 1
ATOM 1781 C C . CYS A 1 219 ? 22.949 -5.584 -36.875 1.00 82.62 219 CYS A C 1
ATOM 1783 O O . CYS A 1 219 ? 23.315 -6.553 -37.533 1.00 82.62 219 CYS A O 1
ATOM 1785 N N . ILE A 1 220 ? 22.786 -4.373 -37.422 1.00 86.94 220 ILE A N 1
ATOM 1786 C CA . ILE A 1 220 ? 23.061 -4.094 -38.841 1.00 86.94 220 ILE A CA 1
ATOM 1787 C C . ILE A 1 220 ? 24.545 -4.327 -39.159 1.00 86.94 220 ILE A C 1
ATOM 1789 O O . ILE A 1 220 ? 24.857 -5.019 -40.127 1.00 86.94 220 ILE A O 1
ATOM 1793 N N . THR A 1 221 ? 25.460 -3.818 -38.329 1.00 89.31 221 THR A N 1
ATOM 1794 C CA . THR A 1 221 ? 26.908 -4.009 -38.507 1.00 89.31 221 THR A CA 1
ATOM 1795 C C . THR A 1 221 ? 27.294 -5.488 -38.479 1.00 89.31 221 THR A C 1
ATOM 1797 O O . THR A 1 221 ? 28.063 -5.924 -39.331 1.00 89.31 221 THR A O 1
ATOM 1800 N N . LEU A 1 222 ? 26.729 -6.278 -37.558 1.00 91.94 222 LEU A N 1
ATOM 1801 C CA . LEU A 1 222 ? 26.957 -7.725 -37.487 1.00 91.94 222 LEU A CA 1
ATOM 1802 C C . LEU A 1 222 ? 26.528 -8.425 -38.785 1.00 91.94 222 LEU A C 1
ATOM 1804 O O . LEU A 1 222 ? 27.285 -9.226 -39.327 1.00 91.94 222 LEU A O 1
ATOM 1808 N N . VAL A 1 223 ? 25.339 -8.103 -39.305 1.00 92.69 223 VAL A N 1
ATOM 1809 C CA . VAL A 1 223 ? 24.822 -8.692 -40.552 1.00 92.69 223 VAL A CA 1
ATOM 1810 C C . VAL A 1 223 ? 25.723 -8.347 -41.738 1.00 92.69 223 VAL A C 1
ATOM 1812 O O . VAL A 1 223 ? 26.056 -9.232 -42.524 1.00 92.69 223 VAL A O 1
ATOM 1815 N N . ILE A 1 224 ? 26.173 -7.093 -41.846 1.00 94.25 224 ILE A N 1
ATOM 1816 C CA . ILE A 1 224 ? 27.110 -6.670 -42.898 1.00 94.25 224 ILE A CA 1
ATOM 1817 C C . ILE A 1 224 ? 28.424 -7.454 -42.796 1.00 94.25 224 ILE A C 1
ATOM 1819 O O . ILE A 1 224 ? 28.917 -7.944 -43.807 1.00 94.25 224 ILE A O 1
ATOM 1823 N N . LEU A 1 225 ? 28.968 -7.621 -41.588 1.00 95.06 225 LEU A N 1
ATOM 1824 C CA . LEU A 1 225 ? 30.220 -8.345 -41.353 1.00 95.06 225 LEU A CA 1
ATOM 1825 C C . LEU A 1 225 ? 30.096 -9.824 -41.754 1.00 95.06 225 LEU A C 1
ATOM 1827 O O . LEU A 1 225 ? 30.980 -10.353 -42.423 1.00 95.06 225 LEU A O 1
ATOM 1831 N N . VAL A 1 226 ? 28.972 -10.470 -41.429 1.00 95.06 226 VAL A N 1
ATOM 1832 C CA . VAL A 1 226 ? 28.684 -11.855 -41.840 1.00 95.06 226 VAL A CA 1
ATOM 1833 C C . VAL A 1 226 ? 28.593 -11.983 -43.362 1.00 95.06 226 VAL A C 1
ATOM 1835 O O . VAL A 1 226 ? 29.163 -12.918 -43.920 1.00 95.06 226 VAL A O 1
ATOM 1838 N N . ILE A 1 227 ? 27.936 -11.042 -44.049 1.00 95.12 227 ILE A N 1
ATOM 1839 C CA . ILE A 1 227 ? 27.873 -11.027 -45.522 1.00 95.12 227 ILE A CA 1
ATOM 1840 C C . ILE A 1 227 ? 29.276 -10.874 -46.119 1.00 95.12 227 ILE A C 1
ATOM 1842 O O . ILE A 1 227 ? 29.627 -11.587 -47.056 1.00 95.12 227 ILE A O 1
ATOM 1846 N N . LEU A 1 228 ? 30.094 -9.980 -45.562 1.00 94.38 228 LEU A N 1
ATOM 1847 C CA . LEU A 1 228 ? 31.462 -9.729 -46.019 1.00 94.38 228 LEU A CA 1
ATOM 1848 C C . LEU A 1 228 ? 32.354 -10.962 -45.812 1.00 94.38 228 LEU A C 1
ATOM 1850 O O . LEU A 1 228 ? 33.111 -11.342 -46.703 1.00 94.38 228 LEU A O 1
ATOM 1854 N N . PHE A 1 229 ? 32.214 -11.633 -44.668 1.00 94.94 229 PHE A N 1
ATOM 1855 C CA . PHE A 1 229 ? 32.908 -12.884 -44.380 1.00 94.94 229 PHE A CA 1
ATOM 1856 C C . PHE A 1 229 ? 32.478 -14.006 -45.330 1.00 94.94 229 PHE A C 1
ATOM 1858 O O . PHE A 1 229 ? 33.324 -14.715 -45.869 1.00 94.94 229 PHE A O 1
ATOM 1865 N N . LEU A 1 230 ? 31.175 -14.145 -45.584 1.00 94.62 230 LEU A N 1
ATOM 1866 C CA . LEU A 1 230 ? 30.647 -15.135 -46.520 1.00 94.62 230 LEU A CA 1
ATOM 1867 C C . LEU A 1 230 ? 31.134 -14.868 -47.948 1.00 94.62 230 LEU A C 1
ATOM 1869 O O . LEU A 1 230 ? 31.492 -15.807 -48.654 1.00 94.62 230 LEU A O 1
ATOM 1873 N N . PHE A 1 231 ? 31.214 -13.599 -48.349 1.00 91.88 231 PHE A N 1
ATOM 1874 C CA . PHE A 1 231 ? 31.791 -13.196 -49.627 1.00 91.88 231 PHE A CA 1
ATOM 1875 C C . PHE A 1 231 ? 33.276 -13.561 -49.721 1.00 91.88 231 PHE A C 1
ATOM 1877 O O . PHE A 1 231 ? 33.690 -14.145 -50.716 1.00 91.88 231 PHE A O 1
ATOM 1884 N N . LEU A 1 232 ? 34.070 -13.292 -48.678 1.00 89.44 232 LEU A N 1
ATOM 1885 C CA . LEU A 1 232 ? 35.483 -13.684 -48.617 1.00 89.44 232 LEU A CA 1
ATOM 1886 C C . LEU A 1 232 ? 35.651 -15.209 -48.692 1.00 89.44 232 LEU A C 1
ATOM 1888 O O . LEU A 1 232 ? 36.518 -15.708 -49.406 1.00 89.44 232 LEU A O 1
ATOM 1892 N N . PHE A 1 233 ? 34.807 -15.953 -47.977 1.00 90.88 233 PHE A N 1
ATOM 1893 C CA . PHE A 1 233 ? 34.818 -17.412 -47.990 1.00 90.88 233 PHE A CA 1
ATOM 1894 C C . PHE A 1 233 ? 34.487 -17.963 -49.381 1.00 90.88 233 PHE A C 1
ATOM 1896 O O . PHE A 1 233 ? 35.214 -18.808 -49.895 1.00 90.88 233 PHE A O 1
ATOM 1903 N N . LEU A 1 234 ? 33.438 -17.443 -50.027 1.00 88.06 234 LEU A N 1
ATOM 1904 C CA . LEU A 1 234 ? 33.094 -17.781 -51.409 1.00 88.06 234 LEU A CA 1
ATOM 1905 C C . LEU A 1 234 ? 34.198 -17.386 -52.385 1.00 88.06 234 LEU A C 1
ATOM 1907 O O . LEU A 1 234 ? 34.476 -18.146 -53.301 1.00 88.06 234 LEU A O 1
ATOM 1911 N N . PHE A 1 235 ? 34.850 -16.243 -52.194 1.00 84.94 235 PHE A N 1
ATOM 1912 C CA . PHE A 1 235 ? 35.975 -15.801 -53.014 1.00 84.94 235 PHE A CA 1
ATOM 1913 C C . PHE A 1 235 ? 37.176 -16.752 -52.904 1.00 84.94 235 PHE A C 1
ATOM 1915 O O . PHE A 1 235 ? 37.735 -17.147 -53.919 1.00 84.94 235 PHE A O 1
ATOM 1922 N N . LEU A 1 236 ? 37.531 -17.185 -51.691 1.00 80.88 236 LEU A N 1
ATOM 1923 C CA . LEU A 1 236 ? 38.583 -18.183 -51.461 1.00 80.88 236 LEU A CA 1
ATOM 1924 C C . LEU A 1 236 ? 38.202 -19.570 -51.994 1.00 80.88 236 LEU A C 1
ATOM 1926 O O . LEU A 1 236 ? 39.052 -20.276 -52.523 1.00 80.88 236 LEU A O 1
ATOM 1930 N N . TYR A 1 237 ? 36.934 -19.961 -51.869 1.00 82.06 237 TYR A N 1
ATOM 1931 C CA . TYR A 1 237 ? 36.436 -21.237 -52.383 1.00 82.06 237 TYR A CA 1
ATOM 1932 C C . TYR A 1 237 ? 36.353 -21.262 -53.916 1.00 82.06 237 TYR A C 1
ATOM 1934 O O . TYR A 1 237 ? 36.665 -22.267 -54.545 1.00 82.06 237 TYR A O 1
ATOM 1942 N N . SER A 1 238 ? 35.931 -20.150 -54.520 1.00 74.88 238 SER A N 1
ATOM 1943 C CA . SER A 1 238 ? 35.839 -19.975 -55.974 1.00 74.88 238 SER A CA 1
ATOM 1944 C C . SER A 1 238 ? 37.165 -19.600 -56.621 1.00 74.88 238 SER A C 1
ATOM 1946 O O . SER A 1 238 ? 37.208 -19.507 -57.845 1.00 74.88 238 SER A O 1
ATOM 1948 N N . PHE A 1 239 ? 38.233 -19.419 -55.832 1.00 70.50 239 PHE A N 1
ATOM 1949 C CA . PHE A 1 239 ? 39.595 -19.292 -56.329 1.00 70.50 239 PHE A CA 1
ATOM 1950 C C . PHE A 1 239 ? 39.935 -20.601 -57.059 1.00 70.50 239 PHE A C 1
ATOM 1952 O O . PHE A 1 239 ? 40.181 -21.624 -56.415 1.00 70.50 239 PHE A O 1
ATOM 1959 N N . PRO A 1 240 ? 39.871 -20.630 -58.401 1.00 63.09 240 PRO A N 1
ATOM 1960 C CA . PRO A 1 240 ? 40.033 -21.865 -59.140 1.00 63.09 240 PRO A CA 1
ATOM 1961 C C . PRO A 1 240 ? 41.494 -22.292 -59.008 1.00 63.09 240 PRO A C 1
ATOM 1963 O O . PRO A 1 240 ? 42.389 -21.444 -59.001 1.00 63.09 240 PRO A O 1
ATOM 1966 N N . GLY A 1 241 ? 41.756 -23.601 -59.003 1.00 57.47 241 GLY A N 1
ATOM 1967 C CA . GLY A 1 241 ? 43.110 -24.170 -59.080 1.00 57.47 241 GLY A CA 1
ATOM 1968 C C . GLY A 1 241 ? 43.965 -23.672 -60.263 1.00 57.47 241 GLY A C 1
ATOM 1969 O O . GLY A 1 241 ? 45.139 -24.007 -60.344 1.00 57.47 241 GLY A O 1
ATOM 1970 N N . ALA A 1 242 ? 43.427 -22.815 -61.136 1.00 55.97 242 ALA A N 1
ATOM 1971 C CA . ALA A 1 242 ? 44.133 -22.120 -62.207 1.00 55.97 242 ALA A CA 1
ATOM 1972 C C . ALA A 1 242 ? 45.274 -21.202 -61.718 1.00 55.97 242 ALA A C 1
ATOM 1974 O O . ALA A 1 242 ? 46.238 -20.991 -62.449 1.00 55.97 242 ALA A O 1
ATOM 1975 N N . THR A 1 243 ? 45.230 -20.671 -60.488 1.00 56.59 243 THR A N 1
ATOM 1976 C CA . THR A 1 243 ? 46.391 -19.939 -59.936 1.00 56.59 243 THR A CA 1
ATOM 1977 C C . THR A 1 243 ? 47.501 -20.872 -59.463 1.00 56.59 243 THR A C 1
ATOM 1979 O O . THR A 1 243 ? 48.664 -20.478 -59.467 1.00 56.59 243 THR A O 1
ATOM 1982 N N . VAL A 1 244 ? 47.176 -22.125 -59.134 1.00 57.25 244 VAL A N 1
ATOM 1983 C CA . VAL A 1 244 ? 48.164 -23.167 -58.829 1.00 57.25 244 VAL A CA 1
ATOM 1984 C C . VAL A 1 244 ? 48.863 -23.622 -60.114 1.00 57.25 244 VAL A C 1
ATOM 1986 O O . VAL A 1 244 ? 50.080 -23.767 -60.106 1.00 57.25 244 VAL A O 1
ATOM 1989 N N . GLU A 1 245 ? 48.148 -23.727 -61.239 1.00 56.19 245 GLU A N 1
ATOM 1990 C CA . GLU A 1 245 ? 48.749 -23.998 -62.559 1.00 56.19 245 GLU A CA 1
ATOM 1991 C C . GLU A 1 245 ? 49.638 -22.841 -63.057 1.00 56.19 245 GLU A C 1
ATOM 1993 O O . GLU A 1 245 ? 50.721 -23.084 -63.589 1.00 56.19 245 GLU A O 1
ATOM 1998 N N . TYR A 1 246 ? 49.258 -21.581 -62.802 1.00 58.56 246 TYR A N 1
ATOM 1999 C CA . TYR A 1 246 ? 50.087 -20.415 -63.149 1.00 58.56 246 TYR A CA 1
ATOM 2000 C C . TYR A 1 246 ? 51.342 -20.256 -62.266 1.00 58.56 246 TYR A C 1
ATOM 2002 O O . TYR A 1 246 ? 52.331 -19.681 -62.718 1.00 58.56 246 TYR A O 1
ATOM 2010 N N . ILE A 1 247 ? 51.321 -20.750 -61.021 1.00 58.41 247 ILE A N 1
ATOM 2011 C CA . ILE A 1 247 ? 52.464 -20.704 -60.087 1.00 58.41 247 ILE A CA 1
ATOM 2012 C C . ILE A 1 247 ? 53.377 -21.937 -60.235 1.00 58.41 247 ILE A C 1
ATOM 2014 O O . ILE A 1 247 ? 54.586 -21.813 -60.047 1.00 58.41 247 ILE A O 1
ATOM 2018 N N . LEU A 1 248 ? 52.839 -23.111 -60.592 1.00 61.69 248 LEU A N 1
ATOM 2019 C CA . LEU A 1 248 ? 53.612 -24.353 -60.764 1.00 61.69 248 LEU A CA 1
ATOM 2020 C C . LEU A 1 248 ? 54.216 -24.538 -62.163 1.00 61.69 248 LEU A C 1
ATOM 2022 O O . LEU A 1 248 ? 54.997 -25.467 -62.354 1.00 61.69 248 LEU A O 1
ATOM 2026 N N . GLY A 1 249 ? 53.926 -23.648 -63.116 1.00 56.22 249 GLY A N 1
ATOM 2027 C CA . GLY A 1 249 ? 54.702 -23.527 -64.350 1.00 56.22 249 GLY A CA 1
ATOM 2028 C C . GLY A 1 249 ? 54.731 -24.786 -65.220 1.00 56.22 249 GLY A C 1
ATOM 2029 O O . GLY A 1 249 ? 55.791 -25.147 -65.723 1.00 56.22 249 GLY A O 1
ATOM 2030 N N . THR A 1 250 ? 53.595 -25.452 -65.415 1.00 53.81 250 THR A N 1
ATOM 2031 C CA . THR A 1 250 ? 53.480 -26.552 -66.385 1.00 53.81 250 THR A CA 1
ATOM 2032 C C . THR A 1 250 ? 52.504 -26.157 -67.489 1.00 53.81 250 THR A C 1
ATOM 2034 O O . THR A 1 250 ? 51.294 -26.286 -67.316 1.00 53.81 250 THR A O 1
ATOM 2037 N N . TYR A 1 251 ? 53.053 -25.638 -68.592 1.00 55.06 251 TYR A N 1
ATOM 2038 C CA . TYR A 1 251 ? 52.409 -25.647 -69.911 1.00 55.06 251 TYR A CA 1
ATOM 2039 C C . TYR A 1 251 ? 52.714 -26.968 -70.616 1.00 55.06 251 TYR A C 1
ATOM 2041 O O . TYR A 1 251 ? 53.864 -27.446 -70.467 1.00 55.06 251 TYR A O 1
#

InterPro domains:
  IPR032362 Ferlin, C-terminal domain [PF16165] (153-246)
  IPR035892 C2 domain superfamily [SSF49562] (24-93)
  IPR037721 Ferlin family [PTHR12546] (17-247)

Foldseek 3Di:
DWFWKKKKKWWWFQADPLPVGGWTATAIDIHTWTADPVVQWTWDWDDPDPPDPDIDIDTHFPKDKDWDWADDPPDPIHTQFMEIAGLQFGDAADADPVQDDFDQDPPDDDDDDDQHDHFDRPDDPPDGDRCVVVQKHWHKGFTWGDDPSGIDGSGIMTMMIGMGGPVVCVVVPGDDRPDPDQVVPNDDGTPDPPSPDDCVVPVPVCCCVPCCVPPVVVVVVVVVVVVVVVVVVVVVVPPDCVVVCVVVDDD